Protein AF-0000000087418925 (afdb_homodimer)

Solvent-accessible surface area (backbone atoms only — not comparable to full-atom values): 14679 Å² total; per-residue (Å²): 109,46,80,41,67,36,54,36,39,30,67,56,58,57,64,59,55,46,46,39,74,59,31,31,81,43,31,24,44,14,56,22,59,36,42,41,71,51,77,45,72,73,30,47,32,38,35,37,40,89,96,53,65,46,38,29,32,30,29,70,40,75,42,88,65,42,36,39,33,35,34,51,73,46,55,48,77,69,49,54,68,24,31,41,36,39,36,49,46,80,54,98,80,31,28,36,41,35,42,36,41,35,38,39,76,82,44,45,68,69,52,51,39,46,52,54,27,47,48,44,54,38,52,45,13,42,38,34,24,67,62,72,70,54,36,33,16,36,88,68,36,85,73,53,52,126,109,45,78,42,66,37,54,36,38,30,65,54,58,56,64,60,56,46,45,39,73,60,30,31,83,43,31,26,44,14,55,24,59,37,41,40,73,51,77,45,73,74,29,48,32,38,35,36,42,91,98,53,65,43,37,30,31,28,31,71,41,76,41,87,63,41,36,39,33,36,34,50,73,45,52,48,74,72,50,56,70,23,34,42,36,39,34,48,45,80,53,97,78,32,26,34,41,34,42,36,40,36,38,39,75,81,43,47,66,70,52,52,39,44,52,52,28,47,49,44,52,37,52,45,12,42,38,33,25,65,62,72,71,54,37,32,15,37,89,68,34,83,74,56,52,129

Secondary structure (DSSP, 8-state):
-EEEEEEEEE-S-HHHHHHTTT-HHHHTTTT-SEEEE--STT-EEEEE-TTSPPEEEEEEEEETTTEEEEEEEE--GGGTT-EEEEEEEE-SS-EEEEEEEEE-TTS-HHHHHHHHHHHHHHHHHHHHHHHHS----TTSSPPS--/-EEEEEEEEE-S-HHHHHHTTT-HHHHTTTT-SEEEE--STT-EEEEE-TTSPPEEEEEEEEETTTEEEEEEEE--GGGTT-EEEEEEEE-SS-EEEEEEEEE-TTS-HHHHHHHHHHHHHHHHHHHHHHHHS----TTSSPPS--

Sequence (292 aa):
MNEIRHRVGIKARIEDIYEATYKPQKLQSWWATSASGSDSVGSLIKLMFPGYLDHEWEIVELAENERVHLRLHSGPDPWLGSELRFEFLATTDQVFVTLTHITVAETPAEAYQYFCTKWPTFLVSLKQYLESGQGMPFPNDIKIQHMNEIRHRVGIKARIEDIYEATYKPQKLQSWWATSASGSDSVGSLIKLMFPGYLDHEWEIVELAENERVHLRLHSGPDPWLGSELRFEFLATTDQVFVTLTHITVAETPAEAYQYFCTKWPTFLVSLKQYLESGQGMPFPNDIKIQH

InterPro domains:
  IPR013538 Activator of Hsp90 ATPase homologue 1/2-like, C-terminal [PF08327] (11-131)
  IPR023393 START-like domain superfamily [G3DSA:3.30.530.20] (1-146)

Radius of gyration: 19.37 Å; Cα contacts (8 Å, |Δi|>4): 746; chains: 2; bounding box: 48×56×39 Å

pLDDT: mean 97.53, std 2.35, range [76.19, 98.94]

Nearest PDB structures (foldseek):
  2m89-assembly1_B  TM=8.880E-01  e=1.814E-13  Colwellia psychrerythraea 34H
  3q6a-assembly1_D  TM=8.573E-01  e=1.636E-08  Staphylococcus saprophyticus subsp. saprophyticus ATCC 15305 = NCTC 7292
  3q6a-assembly1_A  TM=8.585E-01  e=2.329E-08  Staphylococcus saprophyticus subsp. saprophyticus ATCC 15305 = NCTC 7292
  3ggn-assembly2_A  TM=6.803E-01  e=8.850E-06  Deinococcus radiodurans R1 = ATCC 13939 = DSM 20539
  2qpv-assembly1_A  TM=7.424E-01  e=6.164E-05  Agrobacterium fabrum str. C58

Structure (mmCIF, N/CA/C/O backbone):
data_AF-0000000087418925-model_v1
#
loop_
_entity.id
_entity.type
_entity.pdbx_description
1 polymer 'Activator of Hsp90 ATPase homologue 1/2-like C-terminal domain-containing protein'
#
loop_
_atom_site.group_PDB
_atom_site.id
_atom_site.type_symbol
_atom_site.label_atom_id
_atom_site.label_alt_id
_atom_site.label_comp_id
_atom_site.label_asym_id
_atom_site.label_entity_id
_atom_site.label_seq_id
_atom_site.pdbx_PDB_ins_code
_atom_site.Cartn_x
_atom_site.Cartn_y
_atom_site.Cartn_z
_atom_site.occupancy
_atom_site.B_iso_or_equiv
_atom_site.auth_seq_id
_atom_site.auth_comp_id
_atom_site.auth_asym_id
_atom_site.auth_atom_id
_atom_site.pdbx_PDB_model_num
ATOM 1 N N . MET A 1 1 ? 6.637 -16.438 12.164 1 76.19 1 MET A N 1
ATOM 2 C CA . MET A 1 1 ? 5.789 -16.125 11.016 1 76.19 1 MET A CA 1
ATOM 3 C C . MET A 1 1 ? 5.262 -14.703 11.094 1 76.19 1 MET A C 1
ATOM 5 O O . MET A 1 1 ? 5.004 -14.195 12.188 1 76.19 1 MET A O 1
ATOM 9 N N . ASN A 1 2 ? 5.367 -13.953 9.945 1 91.31 2 ASN A N 1
ATOM 10 C CA . ASN A 1 2 ? 4.836 -12.594 9.875 1 91.31 2 ASN A CA 1
ATOM 11 C C . ASN A 1 2 ? 3.656 -12.492 8.914 1 91.31 2 ASN A C 1
ATOM 13 O O . ASN A 1 2 ? 3.59 -13.227 7.93 1 91.31 2 ASN A O 1
ATOM 17 N N . GLU A 1 3 ? 2.641 -11.68 9.352 1 95.94 3 GLU A N 1
ATOM 18 C CA . GLU A 1 3 ? 1.467 -11.469 8.508 1 95.94 3 GLU A CA 1
ATOM 19 C C . GLU A 1 3 ? 1.42 -10.047 7.977 1 95.94 3 GLU A C 1
ATOM 21 O O . GLU A 1 3 ? 1.662 -9.086 8.719 1 95.94 3 GLU A O 1
ATOM 26 N N . ILE A 1 4 ? 1.266 -9.938 6.723 1 97.94 4 ILE A N 1
ATOM 27 C CA . ILE A 1 4 ? 0.966 -8.688 6.035 1 97.94 4 ILE A CA 1
ATOM 28 C C . ILE A 1 4 ? -0.502 -8.664 5.617 1 97.94 4 ILE A C 1
ATOM 30 O O . ILE A 1 4 ? -0.972 -9.57 4.93 1 97.94 4 ILE A O 1
ATOM 34 N N . ARG A 1 5 ? -1.23 -7.668 6.02 1 98.25 5 ARG A N 1
ATOM 35 C CA . ARG A 1 5 ? -2.664 -7.648 5.75 1 98.25 5 ARG A CA 1
ATOM 36 C C . ARG A 1 5 ? -3.082 -6.328 5.109 1 98.25 5 ARG A C 1
ATOM 38 O O . ARG A 1 5 ? -2.693 -5.254 5.578 1 98.25 5 ARG A O 1
ATOM 45 N N . HIS A 1 6 ? -3.846 -6.41 4.031 1 98.75 6 HIS A N 1
ATOM 46 C CA . HIS A 1 6 ? -4.402 -5.262 3.328 1 98.75 6 HIS A CA 1
ATOM 47 C C . HIS A 1 6 ? -5.844 -5.523 2.898 1 98.75 6 HIS A C 1
ATOM 49 O O . HIS A 1 6 ? -6.238 -6.68 2.713 1 98.75 6 HIS A O 1
ATOM 55 N N . ARG A 1 7 ? -6.582 -4.48 2.699 1 98.69 7 ARG A N 1
ATOM 56 C CA . ARG A 1 7 ? -7.98 -4.609 2.311 1 98.69 7 ARG A CA 1
ATOM 57 C C . ARG A 1 7 ? -8.375 -3.527 1.31 1 98.69 7 ARG A C 1
ATOM 59 O O . ARG A 1 7 ? -7.973 -2.369 1.453 1 98.69 7 ARG A O 1
ATOM 66 N N . VAL A 1 8 ? -9.086 -3.887 0.288 1 98.81 8 VAL A N 1
ATOM 67 C CA . VAL A 1 8 ? -9.664 -2.945 -0.666 1 98.81 8 VAL A CA 1
ATOM 68 C C . VAL A 1 8 ? -11.156 -3.213 -0.815 1 98.81 8 VAL A C 1
ATOM 70 O O . VAL A 1 8 ? -11.633 -4.309 -0.509 1 98.81 8 VAL A O 1
ATOM 73 N N . GLY A 1 9 ? -11.891 -2.184 -1.15 1 98.75 9 GLY A N 1
ATOM 74 C CA . GLY A 1 9 ? -13.289 -2.318 -1.545 1 98.75 9 GLY A CA 1
ATOM 75 C C . GLY A 1 9 ? -13.484 -2.285 -3.049 1 98.75 9 GLY A C 1
ATOM 76 O O . GLY A 1 9 ? -13.023 -1.363 -3.723 1 98.75 9 GLY A O 1
ATOM 77 N N . ILE A 1 10 ? -14.203 -3.262 -3.596 1 98.81 10 ILE A N 1
ATOM 78 C CA . ILE A 1 10 ? -14.375 -3.398 -5.039 1 98.81 10 ILE A CA 1
ATOM 79 C C . ILE A 1 10 ? -15.867 -3.445 -5.379 1 98.81 10 ILE A C 1
ATOM 81 O O . ILE A 1 10 ? -16.625 -4.207 -4.773 1 98.81 10 ILE A O 1
ATOM 85 N N . LYS A 1 11 ? -16.266 -2.594 -6.27 1 98.56 11 LYS A N 1
ATOM 86 C CA . LYS A 1 11 ? -17.625 -2.629 -6.785 1 98.56 11 LYS A CA 1
ATOM 87 C C . LYS A 1 11 ? -17.75 -3.584 -7.969 1 98.56 11 LYS A C 1
ATOM 89 O O . LYS A 1 11 ? -17.703 -3.156 -9.125 1 98.56 11 LYS A O 1
ATOM 94 N N . ALA A 1 12 ? -17.984 -4.82 -7.75 1 98.5 12 ALA A N 1
ATOM 95 C CA . ALA A 1 12 ? -18.172 -5.906 -8.711 1 98.5 12 ALA A CA 1
ATOM 96 C C . ALA A 1 12 ? -18.891 -7.09 -8.078 1 98.5 12 ALA A C 1
ATOM 98 O O . ALA A 1 12 ? -19.109 -7.109 -6.863 1 98.5 12 ALA A O 1
ATOM 99 N N . ARG A 1 13 ? -19.312 -8.039 -8.875 1 98.19 13 ARG A N 1
ATOM 100 C CA . ARG A 1 13 ? -19.922 -9.258 -8.344 1 98.19 13 ARG A CA 1
ATOM 101 C C . ARG A 1 13 ? -18.922 -10.086 -7.555 1 98.19 13 ARG A C 1
ATOM 103 O O . ARG A 1 13 ? -17.766 -10.227 -7.969 1 98.19 13 ARG A O 1
ATOM 110 N N . ILE A 1 14 ? -19.297 -10.539 -6.336 1 98.62 14 ILE A N 1
ATOM 111 C CA . ILE A 1 14 ? -18.406 -11.266 -5.441 1 98.62 14 ILE A CA 1
ATOM 112 C C . ILE A 1 14 ? -17.859 -12.5 -6.156 1 98.62 14 ILE A C 1
ATOM 114 O O . ILE A 1 14 ? -16.703 -12.891 -5.934 1 98.62 14 ILE A O 1
ATOM 118 N N . GLU A 1 15 ? -18.656 -13.117 -7.07 1 98.44 15 GLU A N 1
ATOM 119 C CA . GLU A 1 15 ? -18.219 -14.289 -7.812 1 98.44 15 GLU A CA 1
ATOM 120 C C . GLU A 1 15 ? -17.016 -13.953 -8.703 1 98.44 15 GLU A C 1
ATOM 122 O O . GLU A 1 15 ? -16.062 -14.734 -8.797 1 98.44 15 GLU A O 1
ATOM 127 N N . ASP A 1 16 ? -17.125 -12.797 -9.375 1 98.56 16 ASP A N 1
ATOM 128 C CA . ASP A 1 16 ? -16.031 -12.352 -10.242 1 98.56 16 ASP A CA 1
ATOM 129 C C . ASP A 1 16 ? -14.773 -12.055 -9.43 1 98.56 16 ASP A C 1
ATOM 131 O O . ASP A 1 16 ? -13.664 -12.367 -9.867 1 98.56 16 ASP A O 1
ATOM 135 N N . ILE A 1 17 ? -14.945 -11.391 -8.273 1 98.88 17 ILE A N 1
ATOM 136 C CA . ILE A 1 17 ? -13.836 -11.062 -7.387 1 98.88 17 ILE A CA 1
ATOM 137 C C . ILE A 1 17 ? -13.172 -12.344 -6.891 1 98.88 17 ILE A C 1
ATOM 139 O O . ILE A 1 17 ? -11.945 -12.477 -6.945 1 98.88 17 ILE A O 1
ATOM 143 N N . TYR A 1 18 ? -14.008 -13.25 -6.48 1 98.81 18 TYR A N 1
ATOM 144 C CA . TYR A 1 18 ? -13.562 -14.555 -6 1 98.81 18 TYR A CA 1
ATOM 145 C C . TYR A 1 18 ? -12.734 -15.273 -7.062 1 98.81 18 TYR A C 1
ATOM 147 O O . TYR A 1 18 ? -11.586 -15.656 -6.809 1 98.81 18 TYR A O 1
ATOM 155 N N . GLU A 1 19 ? -13.18 -15.336 -8.18 1 98.75 19 GLU A N 1
ATOM 156 C CA . GLU A 1 19 ? -12.523 -16.047 -9.273 1 98.75 19 GLU A CA 1
ATOM 157 C C . GLU A 1 19 ? -11.227 -15.367 -9.68 1 98.75 19 GLU A C 1
ATOM 159 O O . GLU A 1 19 ? -10.266 -16.031 -10.078 1 98.75 19 GLU A O 1
ATOM 164 N N . ALA A 1 20 ? -11.156 -14.07 -9.547 1 98.81 20 ALA A N 1
ATOM 165 C CA . ALA A 1 20 ? -10 -13.289 -9.969 1 98.81 20 ALA A CA 1
ATOM 166 C C . ALA A 1 20 ? -8.789 -13.578 -9.094 1 98.81 20 ALA A C 1
ATOM 168 O O . ALA A 1 20 ? -7.664 -13.211 -9.438 1 98.81 20 ALA A O 1
ATOM 169 N N . THR A 1 21 ? -8.992 -14.281 -7.977 1 98.81 21 THR A N 1
ATOM 170 C CA . THR A 1 21 ? -7.891 -14.438 -7.031 1 98.81 21 THR A CA 1
ATOM 171 C C . THR A 1 21 ? -7.238 -15.812 -7.18 1 98.81 21 THR A C 1
ATOM 173 O O . THR A 1 21 ? -6.234 -16.094 -6.527 1 98.81 21 THR A O 1
ATOM 176 N N . TYR A 1 22 ? -7.781 -16.656 -8.094 1 98.69 22 TYR A N 1
ATOM 177 C CA . TYR A 1 22 ? -7.125 -17.953 -8.188 1 98.69 22 TYR A CA 1
ATOM 178 C C . TYR A 1 22 ? -7.16 -18.484 -9.617 1 98.69 22 TYR A C 1
ATOM 180 O O . TYR A 1 22 ? -6.434 -19.422 -9.953 1 98.69 22 TYR A O 1
ATOM 188 N N . LYS A 1 23 ? -8.023 -18 -10.453 1 98.62 23 LYS A N 1
ATOM 189 C CA . LYS A 1 23 ? -8.062 -18.469 -11.828 1 98.62 23 LYS A CA 1
ATOM 190 C C . LYS A 1 23 ? -6.93 -17.859 -12.656 1 98.62 23 LYS A C 1
ATOM 192 O O . LYS A 1 23 ? -6.801 -16.641 -12.734 1 98.62 23 LYS A O 1
ATOM 197 N N . PRO A 1 24 ? -6.188 -18.688 -13.328 1 98.19 24 PRO A N 1
ATOM 198 C CA . PRO A 1 24 ? -5.004 -18.203 -14.039 1 98.19 24 PRO A CA 1
ATOM 199 C C . PRO A 1 24 ? -5.336 -17.094 -15.047 1 98.19 24 PRO A C 1
ATOM 201 O O . PRO A 1 24 ? -4.652 -16.078 -15.094 1 98.19 24 PRO A O 1
ATOM 204 N N . GLN A 1 25 ? -6.371 -17.234 -15.797 1 95.88 25 GLN A N 1
ATOM 205 C CA . GLN A 1 25 ? -6.73 -16.297 -16.844 1 95.88 25 GLN A CA 1
ATOM 206 C C . GLN A 1 25 ? -7.098 -14.93 -16.266 1 95.88 25 GLN A C 1
ATOM 208 O O . GLN A 1 25 ? -7 -13.906 -16.938 1 95.88 25 GLN A O 1
ATOM 213 N N . LYS A 1 26 ? -7.5 -14.906 -15.047 1 98.44 26 LYS A N 1
ATOM 214 C CA . LYS A 1 26 ? -7.867 -13.656 -14.398 1 98.44 26 LYS A CA 1
ATOM 215 C C . LYS A 1 26 ? -6.695 -13.078 -13.617 1 98.44 26 LYS A C 1
ATOM 217 O O . LYS A 1 26 ? -6.504 -11.859 -13.578 1 98.44 26 LYS A O 1
ATOM 222 N N . LEU A 1 27 ? -5.883 -13.938 -13.023 1 98.62 27 LEU A N 1
ATOM 223 C CA . LEU A 1 27 ? -4.73 -13.508 -12.242 1 98.62 27 LEU A CA 1
ATOM 224 C C . LEU A 1 27 ? -3.773 -12.672 -13.086 1 98.62 27 LEU A C 1
ATOM 226 O O . LEU A 1 27 ? -3.199 -11.695 -12.602 1 98.62 27 LEU A O 1
ATOM 230 N N . GLN A 1 28 ? -3.615 -13.047 -14.367 1 98.31 28 GLN A N 1
ATOM 231 C CA . GLN A 1 28 ? -2.676 -12.352 -15.242 1 98.31 28 GLN A CA 1
ATOM 232 C C . GLN A 1 28 ? -3.18 -10.953 -15.586 1 98.31 28 GLN A C 1
ATOM 234 O O . GLN A 1 28 ? -2.43 -10.133 -16.109 1 98.31 28 GLN A O 1
ATOM 239 N N . SER A 1 29 ? -4.438 -10.648 -15.305 1 98.38 29 SER A N 1
ATOM 240 C CA . SER A 1 29 ? -5.023 -9.359 -15.648 1 98.38 29 SER A CA 1
ATOM 241 C C . SER A 1 29 ? -4.672 -8.297 -14.617 1 98.38 29 SER A C 1
ATOM 243 O O . SER A 1 29 ? -4.84 -7.102 -14.859 1 98.38 29 SER A O 1
ATOM 245 N N . TRP A 1 30 ? -4.168 -8.742 -13.445 1 98.81 30 TRP A N 1
ATOM 246 C CA . TRP A 1 30 ? -3.936 -7.715 -12.43 1 98.81 30 TRP A CA 1
ATOM 247 C C . TRP A 1 30 ? -2.629 -7.969 -11.688 1 98.81 30 TRP A C 1
ATOM 249 O O . TRP A 1 30 ? -2.123 -7.09 -10.984 1 98.81 30 TRP A O 1
ATOM 259 N N . TRP A 1 31 ? -2.025 -9.195 -11.758 1 98.75 31 TRP A N 1
ATOM 260 C CA . TRP A 1 31 ? -0.88 -9.516 -10.914 1 98.75 31 TRP A CA 1
ATOM 261 C C . TRP A 1 31 ? 0.354 -9.812 -11.758 1 98.75 31 TRP A C 1
ATOM 263 O O . TRP A 1 31 ? 1.377 -9.133 -11.633 1 98.75 31 TRP A O 1
ATOM 273 N N . ALA A 1 32 ? 0.343 -10.68 -12.727 1 98.56 32 ALA A N 1
ATOM 274 C CA . ALA A 1 32 ? 1.509 -11.195 -13.438 1 98.56 32 ALA A CA 1
ATOM 275 C C . ALA A 1 32 ? 1.375 -10.984 -14.938 1 98.56 32 ALA A C 1
ATOM 277 O O . ALA A 1 32 ? 0.292 -10.664 -15.438 1 98.56 32 ALA A O 1
ATOM 278 N N . THR A 1 33 ? 2.447 -11.188 -15.672 1 98.19 33 THR A N 1
ATOM 279 C CA . THR A 1 33 ? 2.459 -11.062 -17.125 1 98.19 33 THR A CA 1
ATOM 280 C C . THR A 1 33 ? 1.578 -12.133 -17.766 1 98.19 33 THR A C 1
ATOM 282 O O . THR A 1 33 ? 0.832 -11.844 -18.703 1 98.19 33 THR A O 1
ATOM 285 N N . SER A 1 34 ? 1.716 -13.344 -17.25 1 98.25 34 SER A N 1
ATOM 286 C CA . SER A 1 34 ? 0.917 -14.477 -17.703 1 98.25 34 SER A CA 1
ATOM 287 C C . SER A 1 34 ? 0.725 -15.5 -16.594 1 98.25 34 SER A C 1
ATOM 289 O O . SER A 1 34 ? 1.436 -15.477 -15.594 1 98.25 34 SER A O 1
ATOM 291 N N . ALA A 1 35 ? -0.268 -16.312 -16.781 1 98.38 35 ALA A N 1
ATOM 292 C CA . ALA A 1 35 ? -0.588 -17.344 -15.805 1 98.38 35 ALA A CA 1
ATOM 293 C C . ALA A 1 35 ? -1.145 -18.594 -16.5 1 98.38 35 ALA A C 1
ATOM 295 O O . ALA A 1 35 ? -1.828 -18.484 -17.516 1 98.38 35 ALA A O 1
ATOM 296 N N . SER A 1 36 ? -0.825 -19.719 -16 1 98.25 36 SER A N 1
ATOM 297 C CA . SER A 1 36 ? -1.311 -20.984 -16.516 1 98.25 36 SER A CA 1
ATOM 298 C C . SER A 1 36 ? -1.554 -21.984 -15.375 1 98.25 36 SER A C 1
ATOM 300 O O . SER A 1 36 ? -1.206 -21.703 -14.227 1 98.25 36 SER A O 1
ATOM 302 N N . GLY A 1 37 ? -2.189 -23.125 -15.719 1 97.56 37 GLY A N 1
ATOM 303 C CA . GLY A 1 37 ? -2.486 -24.156 -14.727 1 97.56 37 GLY A CA 1
ATOM 304 C C . GLY A 1 37 ? -3.973 -24.422 -14.57 1 97.56 37 GLY A C 1
ATOM 305 O O . GLY A 1 37 ? -4.766 -24.078 -15.445 1 97.56 37 GLY A O 1
ATOM 306 N N . SER A 1 38 ? -4.266 -25.203 -13.531 1 94.25 38 SER A N 1
ATOM 307 C CA . SER A 1 38 ? -5.656 -25.547 -13.258 1 94.25 38 SER A CA 1
ATOM 308 C C . SER A 1 38 ? -6.215 -24.734 -12.102 1 94.25 38 SER A C 1
ATOM 310 O O . SER A 1 38 ? -5.469 -24.031 -11.406 1 94.25 38 SER A O 1
ATOM 312 N N . ASP A 1 39 ? -7.465 -24.703 -11.969 1 96.5 39 ASP A N 1
ATOM 313 C CA . ASP A 1 39 ? -8.133 -23.859 -10.984 1 96.5 39 ASP A CA 1
ATOM 314 C C . ASP A 1 39 ? -8.906 -24.719 -9.977 1 96.5 39 ASP A C 1
ATOM 316 O O . ASP A 1 39 ? -10.008 -24.344 -9.562 1 96.5 39 ASP A O 1
ATOM 320 N N . SER A 1 40 ? -8.336 -25.875 -9.664 1 97.31 40 SER A N 1
ATOM 321 C CA . SER A 1 40 ? -8.945 -26.766 -8.672 1 97.31 40 SER A CA 1
ATOM 322 C C . SER A 1 40 ? -8.023 -26.953 -7.473 1 97.31 40 SER A C 1
ATOM 324 O O . SER A 1 40 ? -6.805 -26.844 -7.59 1 97.31 40 SER A O 1
ATOM 326 N N . VAL A 1 41 ? -8.68 -27.281 -6.289 1 98.5 41 VAL A N 1
ATOM 327 C CA . VAL A 1 41 ? -7.914 -27.5 -5.066 1 98.5 41 VAL A CA 1
ATOM 328 C C . VAL A 1 41 ? -6.859 -28.578 -5.297 1 98.5 41 VAL A C 1
ATOM 330 O O . VAL A 1 41 ? -7.145 -29.625 -5.898 1 98.5 41 VAL A O 1
ATOM 333 N N . GLY A 1 42 ? -5.715 -28.297 -4.887 1 98.38 42 GLY A N 1
ATOM 334 C CA . GLY A 1 42 ? -4.625 -29.25 -5.027 1 98.38 42 GLY A CA 1
ATOM 335 C C . GLY A 1 42 ? -3.793 -29.031 -6.277 1 98.38 42 GLY A C 1
ATOM 336 O O . GLY A 1 42 ? -2.688 -29.562 -6.402 1 98.38 42 GLY A O 1
ATOM 337 N N . SER A 1 43 ? -4.277 -28.266 -7.215 1 98.25 43 SER A N 1
ATOM 338 C CA . SER A 1 43 ? -3.57 -28 -8.461 1 98.25 43 SER A CA 1
ATOM 339 C C . SER A 1 43 ? -2.596 -26.828 -8.297 1 98.25 43 SER A C 1
ATO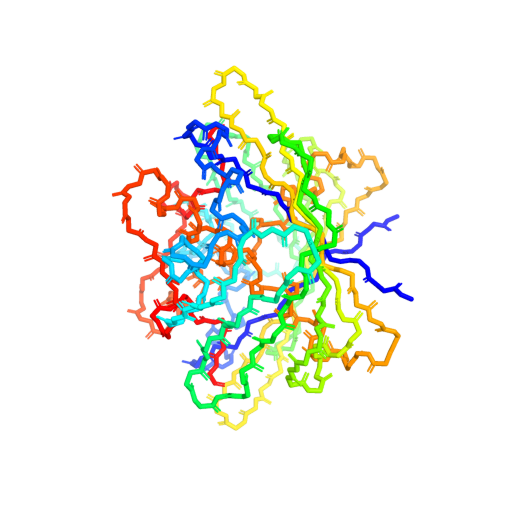M 341 O O . SER A 1 43 ? -2.549 -26.203 -7.238 1 98.25 43 SER A O 1
ATOM 343 N N . LEU A 1 44 ? -1.757 -26.641 -9.305 1 98.44 44 LEU A N 1
ATOM 344 C CA . LEU A 1 44 ? -0.756 -25.578 -9.297 1 98.44 44 LEU A CA 1
ATOM 345 C C . LEU A 1 44 ? -1.11 -24.484 -10.297 1 98.44 44 LEU A C 1
ATOM 347 O O . LEU A 1 44 ? -1.562 -24.781 -11.406 1 98.44 44 LEU A O 1
ATOM 351 N N . ILE A 1 45 ? -0.978 -23.266 -9.883 1 98.62 45 ILE A N 1
ATOM 352 C CA . ILE A 1 45 ? -1.021 -22.094 -10.75 1 98.62 45 ILE A CA 1
ATOM 353 C C . ILE A 1 45 ? 0.396 -21.578 -10.992 1 98.62 45 ILE A C 1
ATOM 355 O O . ILE A 1 45 ? 1.167 -21.391 -10.055 1 98.62 45 ILE A O 1
ATOM 359 N N . LYS A 1 46 ? 0.756 -21.391 -12.219 1 98.56 46 LYS A N 1
ATOM 360 C CA . LYS A 1 46 ? 2.053 -20.828 -12.578 1 98.56 46 LYS A CA 1
ATOM 361 C C . LYS A 1 46 ? 1.916 -19.375 -13.031 1 98.56 46 LYS A C 1
ATOM 363 O O . LYS A 1 46 ? 1.13 -19.062 -13.93 1 98.56 46 LYS A O 1
ATOM 368 N N . LEU A 1 47 ? 2.602 -18.484 -12.367 1 98.5 47 LEU A N 1
ATOM 369 C CA . LEU A 1 47 ? 2.65 -17.062 -12.727 1 98.5 47 LEU A CA 1
ATOM 370 C C . LEU A 1 47 ? 4.031 -16.688 -13.25 1 98.5 47 LEU A C 1
ATOM 372 O O . LEU A 1 47 ? 5.047 -17 -12.625 1 98.5 47 LEU A O 1
ATOM 376 N N . MET A 1 48 ? 4.035 -15.969 -14.336 1 98.31 48 MET A N 1
ATOM 377 C CA . MET A 1 48 ? 5.301 -15.586 -14.953 1 98.31 48 MET A CA 1
ATOM 378 C C . MET A 1 48 ? 5.566 -14.094 -14.766 1 98.31 48 MET A C 1
ATOM 380 O O . MET A 1 48 ? 4.672 -13.266 -14.969 1 98.31 48 MET A O 1
ATOM 384 N N . PHE A 1 49 ? 6.758 -13.828 -14.336 1 97.44 49 PHE A N 1
ATOM 385 C CA . PHE A 1 49 ? 7.297 -12.484 -14.195 1 97.44 49 PHE A CA 1
ATOM 386 C C . PHE A 1 49 ? 8.617 -12.344 -14.938 1 97.44 49 PHE A C 1
ATOM 388 O O . PHE A 1 49 ? 9.688 -12.609 -14.375 1 97.44 49 PHE A O 1
ATOM 395 N N . PRO A 1 50 ? 8.523 -12.008 -16.156 1 96.06 50 PRO A N 1
ATOM 396 C CA . PRO A 1 50 ? 9.766 -11.938 -16.938 1 96.06 50 PRO A CA 1
ATOM 397 C C . PRO A 1 50 ? 10.883 -11.211 -16.188 1 96.06 50 PRO A C 1
ATOM 399 O O . PRO A 1 50 ? 10.656 -10.141 -15.625 1 96.06 50 PRO A O 1
ATOM 402 N N . GLY A 1 51 ? 12.055 -11.82 -16.266 1 94.44 51 GLY A N 1
ATOM 403 C CA . GLY A 1 51 ? 13.195 -11.25 -15.57 1 94.44 51 GLY A CA 1
ATOM 404 C C . GLY A 1 51 ? 13.359 -11.773 -14.156 1 94.44 51 GLY A C 1
ATOM 405 O O . GLY A 1 51 ? 14.375 -11.516 -13.5 1 94.44 51 GLY A O 1
ATOM 406 N N . TYR A 1 52 ? 12.32 -12.492 -13.68 1 93.81 52 TYR A N 1
ATOM 407 C CA . TYR A 1 52 ? 12.344 -13.125 -12.367 1 93.81 52 TYR A CA 1
ATOM 408 C C . TYR A 1 52 ? 12.016 -14.609 -12.469 1 93.81 52 TYR A C 1
ATOM 410 O O . TYR A 1 52 ? 11.586 -15.086 -13.531 1 93.81 52 TYR A O 1
ATOM 418 N N . LEU A 1 53 ? 12.258 -15.305 -11.43 1 94.81 53 LEU A N 1
ATOM 419 C CA . LEU A 1 53 ? 11.797 -16.688 -11.367 1 94.81 53 LEU A CA 1
ATOM 420 C C . LEU A 1 53 ? 10.273 -16.75 -11.352 1 94.81 53 LEU A C 1
ATOM 422 O O . LEU A 1 53 ? 9.617 -15.922 -10.719 1 94.81 53 LEU A O 1
ATOM 426 N N . ASP A 1 54 ? 9.758 -17.688 -12.008 1 95.56 54 ASP A N 1
ATOM 427 C CA . ASP A 1 54 ? 8.32 -17.922 -12 1 95.56 54 ASP A CA 1
ATOM 428 C C . ASP A 1 54 ? 7.84 -18.328 -10.609 1 95.56 54 ASP A C 1
ATOM 430 O O . ASP A 1 54 ? 8.594 -18.906 -9.828 1 95.56 54 ASP A O 1
ATOM 434 N N . HIS A 1 55 ? 6.602 -17.953 -10.359 1 97.75 55 HIS A N 1
ATOM 435 C CA . HIS A 1 55 ? 5.938 -18.438 -9.148 1 97.75 55 HIS A CA 1
ATOM 436 C C . HIS A 1 55 ? 5.07 -19.656 -9.438 1 97.75 55 HIS A C 1
ATOM 438 O O . HIS A 1 55 ? 4.332 -19.672 -10.43 1 97.75 55 HIS A O 1
ATOM 444 N N . GLU A 1 56 ? 5.113 -20.609 -8.641 1 98.44 56 GLU A N 1
ATOM 445 C CA . GLU A 1 56 ? 4.137 -21.688 -8.648 1 98.44 56 GLU A CA 1
ATOM 446 C C . GLU A 1 56 ? 3.367 -21.75 -7.332 1 98.44 56 GLU A C 1
ATOM 448 O O . GLU A 1 56 ? 3.959 -21.953 -6.27 1 98.44 56 GLU A O 1
ATOM 453 N N . TRP A 1 57 ? 2.074 -21.578 -7.477 1 98.69 57 TRP A N 1
ATOM 454 C CA . TRP A 1 57 ? 1.206 -21.531 -6.305 1 98.69 57 TRP A CA 1
ATOM 455 C C . TRP A 1 57 ? 0.277 -22.734 -6.27 1 98.69 57 TRP A C 1
ATOM 457 O O . TRP A 1 57 ? -0.395 -23.047 -7.258 1 98.69 57 TRP A O 1
ATOM 467 N N . GLU A 1 58 ? 0.231 -23.406 -5.18 1 98.81 58 GLU A N 1
ATOM 468 C CA . GLU A 1 58 ? -0.757 -24.469 -4.969 1 98.81 58 GLU A CA 1
ATOM 469 C C . GLU A 1 58 ? -2.066 -23.891 -4.43 1 98.81 58 GLU A C 1
ATOM 471 O O . GLU A 1 58 ? -2.061 -23.094 -3.494 1 98.81 58 GLU A O 1
ATOM 476 N N . ILE A 1 59 ? -3.207 -24.328 -5.043 1 98.88 59 ILE A N 1
ATOM 477 C CA . ILE A 1 59 ? -4.512 -24 -4.48 1 98.88 59 ILE A CA 1
ATOM 478 C C . ILE A 1 59 ? -4.809 -24.922 -3.303 1 98.88 59 ILE A C 1
ATOM 480 O O . ILE A 1 59 ? -5.055 -26.125 -3.49 1 98.88 59 ILE A O 1
ATOM 484 N N . VAL A 1 60 ? -4.797 -24.359 -2.137 1 98.81 60 VAL A N 1
ATOM 485 C CA . VAL A 1 60 ? -4.941 -25.141 -0.915 1 98.81 60 VAL A CA 1
ATOM 486 C C . VAL A 1 60 ? -6.418 -25.234 -0.534 1 98.81 60 VAL A C 1
ATOM 488 O O . VAL A 1 60 ? -6.887 -26.281 -0.082 1 98.81 60 VAL A O 1
ATOM 491 N N . GLU A 1 61 ? -7.117 -24.172 -0.709 1 98.81 61 GLU A N 1
ATOM 492 C CA . GLU A 1 61 ? -8.523 -24.094 -0.321 1 98.81 61 GLU A CA 1
ATOM 493 C C . GLU A 1 61 ? -9.289 -23.125 -1.219 1 98.81 61 GLU A C 1
ATOM 495 O O . GLU A 1 61 ? -8.789 -22.047 -1.564 1 98.81 61 GLU A O 1
ATOM 500 N N . LEU A 1 62 ? -10.43 -23.562 -1.594 1 98.69 62 LEU A N 1
ATOM 501 C CA . LEU A 1 62 ? -11.422 -22.734 -2.258 1 98.69 62 LEU A CA 1
ATOM 502 C C . LEU A 1 62 ? -12.766 -22.797 -1.533 1 98.69 62 LEU A C 1
ATOM 504 O O . LEU A 1 62 ? -13.453 -23.828 -1.592 1 98.69 62 LEU A O 1
ATOM 508 N N . ALA A 1 63 ? -13.031 -21.859 -0.761 1 98.69 63 ALA A N 1
ATOM 509 C CA . ALA A 1 63 ? -14.367 -21.688 -0.198 1 98.69 63 ALA A CA 1
ATOM 510 C C . ALA A 1 63 ? -15.164 -20.641 -0.983 1 98.69 63 ALA A C 1
ATOM 512 O O . ALA A 1 63 ? -14.906 -19.453 -0.864 1 98.69 63 ALA A O 1
ATOM 513 N N . GLU A 1 64 ? -16.109 -21.109 -1.721 1 98.19 64 GLU A N 1
ATOM 514 C CA . GLU A 1 64 ? -16.797 -20.297 -2.727 1 98.19 64 GLU A CA 1
ATOM 515 C C . GLU A 1 64 ? -17.281 -18.984 -2.135 1 98.19 64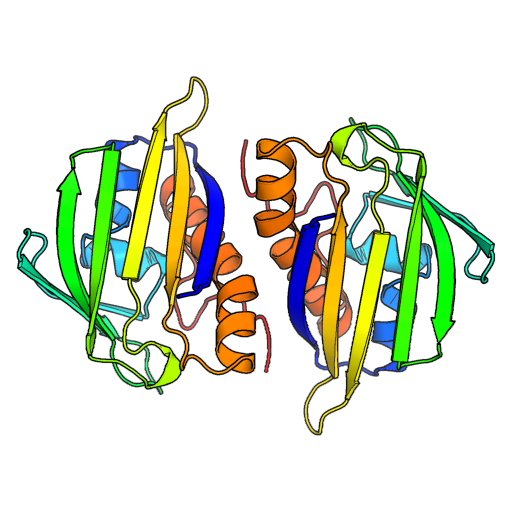 GLU A C 1
ATOM 517 O O . GLU A 1 64 ? -18.016 -18.969 -1.146 1 98.19 64 GLU A O 1
ATOM 522 N N . ASN A 1 65 ? -16.812 -17.844 -2.725 1 98.38 65 ASN A N 1
ATOM 523 C CA . ASN A 1 65 ? -17.188 -16.469 -2.422 1 98.38 65 ASN A CA 1
ATOM 524 C C . ASN A 1 65 ? -16.844 -16.094 -0.985 1 98.38 65 ASN A C 1
ATOM 526 O O . ASN A 1 65 ? -17.375 -15.125 -0.445 1 98.38 65 ASN A O 1
ATOM 530 N N . GLU A 1 66 ? -16 -16.859 -0.334 1 98.56 66 GLU A N 1
ATOM 531 C CA . GLU A 1 66 ? -15.664 -16.594 1.062 1 98.56 66 GLU A CA 1
ATOM 532 C C . GLU A 1 66 ? -14.156 -16.5 1.259 1 98.56 66 GLU A C 1
ATOM 534 O O . GLU A 1 66 ? -13.672 -15.562 1.908 1 98.56 66 GLU A O 1
ATOM 539 N N . ARG A 1 67 ? -13.422 -17.453 0.708 1 98.75 67 ARG A N 1
ATOM 540 C CA . ARG A 1 67 ? -11.992 -17.484 0.991 1 98.75 67 ARG A CA 1
ATOM 541 C C . ARG A 1 67 ? -11.242 -18.25 -0.089 1 98.75 67 ARG A C 1
ATOM 543 O O . ARG A 1 67 ? -11.75 -19.234 -0.624 1 98.75 67 ARG A O 1
ATOM 550 N N . VAL A 1 68 ? -10.094 -17.828 -0.432 1 98.88 68 VAL A N 1
ATOM 551 C CA . VAL A 1 68 ? -9.117 -18.516 -1.263 1 98.88 68 VAL A CA 1
ATOM 552 C C . VAL A 1 68 ? -7.781 -18.609 -0.523 1 98.88 68 VAL A C 1
ATOM 554 O O . VAL A 1 68 ? -7.328 -17.641 0.076 1 98.88 68 VAL A O 1
ATOM 557 N N . HIS A 1 69 ? -7.211 -19.75 -0.417 1 98.88 69 HIS A N 1
ATOM 558 C CA . HIS A 1 69 ? -5.914 -19.969 0.213 1 98.88 69 HIS A CA 1
ATOM 559 C C . HIS A 1 69 ? -4.914 -20.562 -0.77 1 98.88 69 HIS A C 1
ATOM 561 O O . HIS A 1 69 ? -5.164 -21.625 -1.343 1 98.88 69 HIS A O 1
ATOM 567 N N . LEU A 1 70 ? -3.846 -19.891 -1.031 1 98.88 70 LEU A N 1
ATOM 568 C CA . LEU A 1 70 ? -2.764 -20.328 -1.9 1 98.88 70 LEU A CA 1
ATOM 569 C C . LEU A 1 70 ? -1.471 -20.516 -1.11 1 98.88 70 LEU A C 1
ATOM 571 O O . LEU A 1 70 ? -1.181 -19.734 -0.201 1 98.88 70 LEU A O 1
ATOM 575 N N . ARG A 1 71 ? -0.699 -21.484 -1.473 1 98.75 71 ARG A N 1
ATOM 576 C CA . ARG A 1 71 ? 0.613 -21.734 -0.885 1 98.75 71 ARG A CA 1
ATOM 577 C C . ARG A 1 71 ? 1.692 -21.797 -1.96 1 98.75 71 ARG A C 1
ATOM 579 O O . ARG A 1 71 ? 1.536 -22.5 -2.965 1 98.75 71 ARG A O 1
ATOM 586 N N . LEU A 1 72 ? 2.725 -21.047 -1.707 1 98.5 72 LEU A N 1
ATOM 587 C CA . LEU A 1 72 ? 3.787 -21.062 -2.707 1 98.5 72 LEU A CA 1
ATOM 588 C C . LEU A 1 72 ? 4.484 -22.406 -2.754 1 98.5 72 LEU A C 1
ATOM 590 O O . LEU A 1 72 ? 4.934 -22.922 -1.723 1 98.5 72 LEU A O 1
ATOM 594 N N . HIS A 1 73 ? 4.523 -23 -3.945 1 98.12 73 HIS A N 1
ATOM 595 C CA . HIS A 1 73 ? 5.203 -24.266 -4.18 1 98.12 73 HIS A CA 1
ATOM 596 C C . HIS A 1 73 ? 6.645 -24.047 -4.629 1 98.12 73 HIS A C 1
ATOM 598 O O . HIS A 1 73 ? 7.551 -24.75 -4.184 1 98.12 73 HIS A O 1
ATOM 604 N N . SER A 1 74 ? 6.863 -23.109 -5.527 1 97.56 74 SER A N 1
ATOM 605 C CA . SER A 1 74 ? 8.188 -22.734 -5.996 1 97.56 74 SER A CA 1
ATOM 606 C C . SER A 1 74 ? 8.227 -21.266 -6.414 1 97.56 74 SER A C 1
ATOM 608 O O . SER A 1 74 ? 7.234 -20.734 -6.914 1 97.56 74 SER A O 1
ATOM 610 N N . GLY A 1 75 ? 9.344 -20.594 -6.27 1 96.94 75 GLY A N 1
ATOM 611 C CA . GLY A 1 75 ? 9.523 -19.188 -6.59 1 96.94 75 GLY A CA 1
ATOM 612 C C . GLY A 1 75 ? 10.836 -18.625 -6.078 1 96.94 75 GLY A C 1
ATOM 613 O O . GLY A 1 75 ? 11.711 -19.375 -5.625 1 96.94 75 GLY A O 1
ATOM 614 N N . PRO A 1 76 ? 11.023 -17.344 -6.238 1 96.31 76 PRO A N 1
ATOM 615 C CA . PRO A 1 76 ? 12.258 -16.719 -5.762 1 96.31 76 PRO A CA 1
ATOM 616 C C . PRO A 1 76 ? 12.414 -16.812 -4.246 1 96.31 76 PRO A C 1
ATOM 618 O O . PRO A 1 76 ? 11.422 -16.891 -3.52 1 96.31 76 PRO A O 1
ATOM 621 N N . ASP A 1 77 ? 13.57 -16.719 -3.695 1 95.06 77 ASP A N 1
ATOM 622 C CA . ASP A 1 77 ? 13.977 -16.984 -2.318 1 95.06 77 ASP A CA 1
ATOM 623 C C . ASP A 1 77 ? 13.148 -16.172 -1.334 1 95.06 77 ASP A C 1
ATOM 625 O O . ASP A 1 77 ? 12.609 -16.719 -0.364 1 95.06 77 ASP A O 1
ATOM 629 N N . PRO A 1 78 ? 12.922 -14.906 -1.565 1 95.44 78 PRO A N 1
ATOM 630 C CA . PRO A 1 78 ? 12.195 -14.117 -0.565 1 95.44 78 PRO A CA 1
ATOM 631 C C . PRO A 1 78 ? 10.75 -14.578 -0.388 1 95.44 78 PRO A C 1
ATOM 633 O O . PRO A 1 78 ? 10.117 -14.258 0.622 1 95.44 78 PRO A O 1
ATOM 636 N N . TRP A 1 79 ? 10.266 -15.312 -1.33 1 96.69 79 TRP A N 1
ATOM 637 C CA . TRP A 1 79 ? 8.867 -15.727 -1.308 1 96.69 79 TRP A CA 1
ATOM 638 C C . TRP A 1 79 ? 8.719 -17.125 -0.695 1 96.69 79 TRP A C 1
ATOM 640 O O . TRP A 1 79 ? 7.605 -17.562 -0.391 1 96.69 79 TRP A O 1
ATOM 650 N N . LEU A 1 80 ? 9.781 -17.844 -0.598 1 96.19 80 LEU A N 1
ATOM 651 C CA . LEU A 1 80 ? 9.703 -19.219 -0.147 1 96.19 80 LEU A CA 1
ATOM 652 C C . LEU A 1 80 ? 9.008 -19.312 1.208 1 96.19 80 LEU A C 1
ATOM 654 O O . LEU A 1 80 ? 9.312 -18.547 2.121 1 96.19 80 LEU A O 1
ATOM 658 N N . GLY A 1 81 ? 8.07 -20.25 1.29 1 96.25 81 GLY A N 1
ATOM 659 C CA . GLY A 1 81 ? 7.312 -20.453 2.516 1 96.25 81 GLY A CA 1
ATOM 660 C C . GLY A 1 81 ? 6.102 -19.547 2.621 1 96.25 81 GLY A C 1
ATOM 661 O O . GLY A 1 81 ? 5.363 -19.594 3.607 1 96.25 81 GLY A O 1
ATOM 662 N N . SER A 1 82 ? 5.805 -18.766 1.589 1 97.88 82 SER A N 1
ATOM 663 C CA . SER A 1 82 ? 4.703 -17.797 1.597 1 97.88 82 SER A CA 1
ATOM 664 C C . SER A 1 82 ? 3.361 -18.5 1.404 1 97.88 82 SER A C 1
ATOM 666 O O . SER A 1 82 ? 3.268 -19.484 0.674 1 97.88 82 SER A O 1
ATOM 668 N N . GLU A 1 83 ? 2.402 -17.906 2.051 1 98.69 83 GLU A N 1
ATOM 669 C CA . GLU A 1 83 ? 0.997 -18.203 1.8 1 98.69 83 GLU A CA 1
ATOM 670 C C . GLU A 1 83 ? 0.19 -16.938 1.577 1 98.69 83 GLU A C 1
ATOM 672 O O . GLU A 1 83 ? 0.481 -15.891 2.178 1 98.69 83 GLU A O 1
ATOM 677 N N . LEU A 1 84 ? -0.768 -17.078 0.708 1 98.81 84 LEU A N 1
ATOM 678 C CA . LEU A 1 84 ? -1.703 -15.984 0.47 1 98.81 84 LEU A CA 1
ATOM 679 C C . LEU A 1 84 ? -3.133 -16.406 0.786 1 98.81 84 LEU A C 1
ATOM 681 O O . LEU A 1 84 ? -3.57 -17.484 0.363 1 98.81 84 LEU A O 1
ATOM 685 N N . ARG A 1 85 ? -3.771 -15.594 1.552 1 98.88 85 ARG A N 1
ATOM 686 C CA . ARG A 1 85 ? -5.191 -15.789 1.828 1 98.88 85 ARG A CA 1
ATOM 687 C C . ARG A 1 85 ? -6.012 -14.586 1.372 1 98.88 85 ARG A C 1
ATOM 689 O O . ARG A 1 85 ? -5.664 -13.445 1.676 1 98.88 85 ARG A O 1
ATOM 696 N N . PHE A 1 86 ? -7.023 -14.875 0.62 1 98.88 86 PHE A N 1
ATOM 697 C CA . PHE A 1 86 ? -8.023 -13.883 0.25 1 98.88 86 PHE A CA 1
ATOM 698 C C . PHE A 1 86 ? -9.352 -14.164 0.937 1 98.88 86 PHE A C 1
ATOM 700 O O . PHE A 1 86 ? -9.828 -15.297 0.934 1 98.88 86 PHE A O 1
ATOM 707 N N . GLU A 1 87 ? -9.852 -13.188 1.522 1 98.88 87 GLU A N 1
ATOM 708 C CA . GLU A 1 87 ? -11.172 -13.266 2.133 1 98.88 87 GLU A CA 1
ATOM 709 C C . GLU A 1 87 ? -12.102 -12.195 1.583 1 98.88 87 GLU A C 1
ATOM 711 O O . GLU A 1 87 ? -11.664 -11.078 1.286 1 98.88 87 GLU A O 1
ATOM 716 N N . PHE A 1 88 ? -13.352 -12.531 1.501 1 98.75 88 PHE A N 1
ATOM 717 C CA . PHE A 1 88 ? -14.32 -11.656 0.847 1 98.75 88 PHE A CA 1
ATOM 718 C C . PHE A 1 88 ? -15.508 -11.375 1.767 1 98.75 88 PHE A C 1
ATOM 720 O O . PHE A 1 88 ? -16.031 -12.289 2.404 1 98.75 88 PHE A O 1
ATOM 727 N N . LEU A 1 89 ? -15.828 -10.164 1.88 1 98.25 89 LEU A N 1
ATOM 728 C CA . LEU A 1 89 ? -16.984 -9.75 2.658 1 98.25 89 LEU A CA 1
ATOM 729 C C . LEU A 1 89 ? -17.891 -8.828 1.84 1 98.25 89 LEU A C 1
ATOM 731 O O . LEU A 1 89 ? -17.531 -7.676 1.58 1 98.25 89 LEU A O 1
ATOM 735 N N . ALA A 1 90 ? -19.062 -9.281 1.479 1 97.88 90 ALA A N 1
ATOM 736 C CA . ALA A 1 90 ? -20.016 -8.477 0.724 1 97.88 90 ALA A CA 1
ATOM 737 C C . ALA A 1 90 ? -20.719 -7.473 1.631 1 97.88 90 ALA A C 1
ATOM 739 O O . ALA A 1 90 ? -21.125 -7.812 2.75 1 97.88 90 ALA A O 1
ATOM 740 N N . THR A 1 91 ? -20.719 -6.289 1.161 1 96.56 91 THR A N 1
ATOM 741 C CA . THR A 1 91 ? -21.547 -5.262 1.789 1 96.56 91 THR A CA 1
ATOM 742 C C . THR A 1 91 ? -22.562 -4.699 0.795 1 96.56 91 THR A C 1
ATOM 744 O O . THR A 1 91 ? -22.703 -5.215 -0.317 1 96.56 91 THR A O 1
ATOM 747 N N . THR A 1 92 ? -23.344 -3.748 1.19 1 93.88 92 THR A N 1
ATOM 748 C CA . THR A 1 92 ? -24.406 -3.201 0.356 1 93.88 92 THR A CA 1
ATOM 749 C C . THR A 1 92 ? -23.828 -2.568 -0.908 1 93.88 92 THR A C 1
ATOM 751 O O . THR A 1 92 ? -24.391 -2.736 -1.998 1 93.88 92 THR A O 1
ATOM 754 N N . ASP A 1 93 ? -22.688 -1.966 -0.887 1 94.69 93 ASP A N 1
ATOM 755 C CA . ASP A 1 93 ? -22.25 -1.125 -1.998 1 94.69 93 ASP A CA 1
ATOM 756 C C . ASP A 1 93 ? -20.969 -1.664 -2.625 1 94.69 93 ASP A C 1
ATOM 758 O O . ASP A 1 93 ? -20.594 -1.255 -3.725 1 94.69 93 ASP A O 1
ATOM 762 N N . GLN A 1 94 ? -20.328 -2.617 -1.932 1 98.25 94 GLN A N 1
ATOM 763 C CA . GLN A 1 94 ? -19.062 -3.129 -2.434 1 98.25 94 GLN A CA 1
ATOM 764 C C . GLN A 1 94 ? -18.688 -4.441 -1.751 1 98.25 94 GLN A C 1
ATOM 766 O O . GLN A 1 94 ? -19.375 -4.895 -0.841 1 98.25 94 GLN A O 1
ATOM 771 N N . VAL A 1 95 ? -17.781 -5.148 -2.252 1 98.81 95 VAL A N 1
ATOM 772 C CA . VAL A 1 95 ? -17.172 -6.332 -1.638 1 98.81 95 VAL A CA 1
ATOM 773 C C . VAL A 1 95 ? -15.789 -5.988 -1.103 1 98.81 95 VAL A C 1
ATOM 775 O O . VAL A 1 95 ? -14.945 -5.457 -1.832 1 98.81 95 VAL A O 1
ATOM 778 N N . PHE A 1 96 ? -15.562 -6.211 0.132 1 98.69 96 PHE A N 1
ATOM 779 C CA . PHE A 1 96 ? -14.234 -6.035 0.707 1 98.69 96 PHE A CA 1
ATOM 780 C C . PHE A 1 96 ? -13.375 -7.273 0.478 1 98.69 96 PHE A C 1
ATOM 782 O O . PHE A 1 96 ? -13.805 -8.391 0.763 1 98.69 96 PHE A O 1
ATOM 789 N N . VAL A 1 97 ? -12.273 -7.094 -0.119 1 98.88 97 VAL A N 1
ATOM 790 C CA . VAL A 1 97 ? -11.266 -8.133 -0.324 1 98.88 97 VAL A CA 1
ATOM 791 C C . VAL A 1 97 ? -10.102 -7.926 0.642 1 98.88 97 VAL A C 1
ATOM 793 O O . VAL A 1 97 ? -9.414 -6.902 0.585 1 98.88 97 VAL A O 1
ATOM 796 N N . THR A 1 98 ? -9.906 -8.844 1.544 1 98.81 98 THR A N 1
ATOM 797 C CA . THR A 1 98 ? -8.75 -8.812 2.441 1 98.81 98 THR A CA 1
ATOM 798 C C . THR A 1 98 ? -7.684 -9.797 1.984 1 98.81 98 THR A C 1
ATOM 800 O O . THR A 1 98 ? -7.957 -10.992 1.839 1 98.81 98 THR A O 1
ATOM 803 N N . LEU A 1 99 ? -6.523 -9.328 1.68 1 98.94 99 LEU A N 1
ATOM 804 C CA . LEU A 1 99 ? -5.359 -10.156 1.391 1 98.94 99 LEU A CA 1
ATOM 805 C C . LEU A 1 99 ? -4.477 -10.297 2.625 1 98.94 99 LEU A C 1
ATOM 807 O O . LEU A 1 99 ? -4.098 -9.305 3.242 1 98.94 99 LEU A O 1
ATOM 811 N N . THR A 1 100 ? -4.188 -11.461 3.045 1 98.81 100 THR A N 1
ATOM 812 C CA . THR A 1 100 ? -3.186 -11.773 4.059 1 98.81 100 THR A CA 1
ATOM 813 C C . THR A 1 100 ? -2.012 -12.531 3.441 1 98.81 100 THR A C 1
ATOM 815 O O . THR A 1 100 ? -2.189 -13.609 2.871 1 98.81 100 THR A O 1
ATOM 818 N N . HIS A 1 101 ? -0.895 -11.938 3.426 1 98.81 101 HIS A N 1
ATOM 819 C CA . HIS A 1 101 ? 0.352 -12.594 3.045 1 98.81 101 HIS A CA 1
ATOM 820 C C . HIS A 1 101 ? 1.115 -13.078 4.273 1 98.81 101 HIS A C 1
ATOM 822 O O . HIS A 1 101 ? 1.625 -12.273 5.051 1 98.81 101 HIS A O 1
ATOM 828 N N . ILE A 1 102 ? 1.15 -14.367 4.496 1 98.25 102 ILE A N 1
ATOM 829 C CA . ILE A 1 102 ? 1.908 -14.984 5.578 1 98.25 102 ILE A CA 1
ATOM 830 C C . ILE A 1 102 ? 3.324 -15.305 5.102 1 98.25 102 ILE A C 1
ATOM 832 O O . ILE A 1 102 ? 3.51 -16.031 4.125 1 98.25 102 ILE A O 1
ATOM 836 N N . THR A 1 103 ? 4.316 -14.734 5.707 1 97.19 103 THR A N 1
ATOM 837 C CA . THR A 1 103 ? 5.715 -15.008 5.387 1 97.19 103 THR A CA 1
ATOM 838 C C . THR A 1 103 ? 6.387 -15.789 6.512 1 97.19 103 THR A C 1
ATOM 840 O O . THR A 1 103 ? 5.797 -15.977 7.578 1 97.19 103 THR A O 1
ATOM 843 N N . VAL A 1 104 ? 7.562 -16.297 6.199 1 94.81 104 VAL A N 1
ATOM 844 C CA . VAL A 1 104 ? 8.297 -17.078 7.191 1 94.81 104 VAL A CA 1
ATOM 845 C C . VAL A 1 104 ? 9.32 -16.203 7.891 1 94.81 104 VAL A C 1
ATOM 847 O O . VAL A 1 104 ? 9.594 -15.078 7.453 1 94.81 104 VAL A O 1
ATOM 850 N N . ALA A 1 105 ? 9.883 -16.656 8.992 1 89.5 105 ALA A N 1
ATOM 851 C CA . ALA A 1 105 ? 10.828 -15.898 9.812 1 89.5 105 ALA A CA 1
ATOM 852 C C . ALA A 1 105 ? 12.086 -15.555 9.023 1 89.5 105 ALA A C 1
ATOM 854 O O . ALA A 1 105 ? 12.734 -14.547 9.297 1 89.5 105 ALA A O 1
ATOM 855 N N . GLU A 1 106 ? 12.406 -16.359 8.094 1 92.25 106 GLU A N 1
ATOM 856 C CA . GLU A 1 106 ? 13.641 -16.203 7.328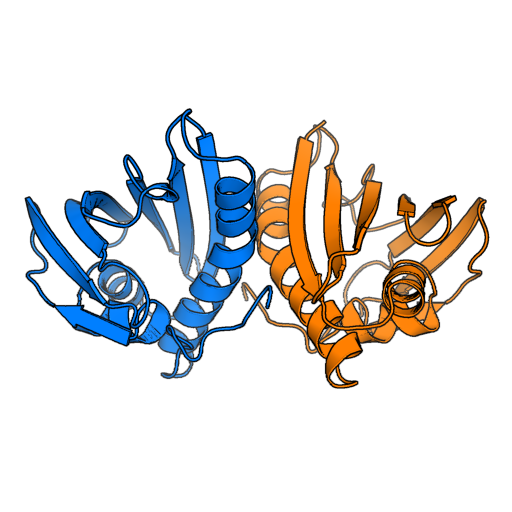 1 92.25 106 GLU A CA 1
ATOM 857 C C . GLU A 1 106 ? 13.492 -15.148 6.246 1 92.25 106 GLU A C 1
ATOM 859 O O . GLU A 1 106 ? 14.477 -14.766 5.609 1 92.25 106 GLU A O 1
ATOM 864 N N . THR A 1 107 ? 12.32 -14.641 6.027 1 94.75 107 THR A N 1
ATOM 865 C CA . THR A 1 107 ? 12.133 -13.602 5.023 1 94.75 107 THR A CA 1
ATOM 866 C C . THR A 1 107 ? 12.945 -12.359 5.371 1 94.75 107 THR A C 1
ATOM 868 O O . THR A 1 107 ? 12.797 -11.797 6.457 1 94.75 107 THR A O 1
ATOM 871 N N . PRO A 1 108 ? 13.82 -11.969 4.426 1 95.62 108 PRO A N 1
ATOM 872 C CA . PRO A 1 108 ? 14.625 -10.773 4.688 1 95.62 108 PRO A CA 1
ATOM 873 C C . PRO A 1 108 ? 13.773 -9.539 4.957 1 95.62 108 PRO A C 1
ATOM 875 O O . PRO A 1 108 ? 12.703 -9.383 4.367 1 95.62 108 PRO A O 1
ATOM 878 N N . ALA A 1 109 ? 14.242 -8.672 5.758 1 94.38 109 ALA A N 1
ATOM 879 C CA . ALA A 1 109 ? 13.523 -7.457 6.137 1 94.38 109 ALA A CA 1
ATOM 880 C C . ALA A 1 109 ? 13.164 -6.625 4.91 1 94.38 109 ALA A C 1
ATOM 882 O O . ALA A 1 109 ? 12.062 -6.074 4.824 1 94.38 109 ALA A O 1
ATOM 883 N N . GLU A 1 110 ? 14.125 -6.52 3.992 1 94.5 110 GLU A N 1
ATOM 884 C CA . GLU A 1 110 ? 13.891 -5.734 2.781 1 94.5 110 GLU A CA 1
ATOM 885 C C . GLU A 1 110 ? 12.734 -6.316 1.964 1 94.5 110 GLU A C 1
ATOM 887 O O . GLU A 1 110 ? 11.914 -5.57 1.429 1 94.5 110 GLU A O 1
ATOM 892 N N . ALA A 1 111 ? 12.719 -7.609 1.854 1 96.38 111 ALA A N 1
ATOM 893 C CA . ALA A 1 111 ? 11.641 -8.273 1.13 1 96.38 111 ALA A CA 1
ATOM 894 C C . ALA A 1 111 ? 10.297 -8.07 1.831 1 96.38 111 ALA A C 1
ATOM 896 O O . ALA A 1 111 ? 9.289 -7.805 1.182 1 96.38 111 ALA A O 1
ATOM 897 N N . TYR A 1 112 ? 10.312 -8.203 3.152 1 97.06 112 TYR A N 1
ATOM 898 C CA . TYR A 1 112 ? 9.109 -7.973 3.945 1 97.06 112 TYR A CA 1
ATOM 899 C C . TYR A 1 112 ? 8.555 -6.574 3.707 1 97.06 112 TYR A C 1
ATOM 901 O O . TYR A 1 112 ? 7.355 -6.406 3.473 1 97.06 112 TYR A O 1
ATOM 909 N N . GLN A 1 113 ? 9.453 -5.641 3.713 1 95.62 113 GLN A N 1
ATOM 910 C CA . GLN A 1 113 ? 9.055 -4.254 3.488 1 95.62 113 GLN A CA 1
ATOM 911 C C . GLN A 1 113 ? 8.5 -4.066 2.078 1 95.62 113 GLN A C 1
ATOM 913 O O . GLN A 1 113 ? 7.547 -3.316 1.875 1 95.62 113 GLN A O 1
ATOM 918 N N . TYR A 1 114 ? 9.141 -4.664 1.156 1 97.31 114 TYR A N 1
ATOM 919 C CA . TYR A 1 114 ? 8.656 -4.617 -0.219 1 97.31 114 TYR A CA 1
ATOM 920 C C . TYR A 1 114 ? 7.242 -5.168 -0.32 1 97.31 114 TYR A C 1
ATOM 922 O O . TYR A 1 114 ? 6.371 -4.547 -0.933 1 97.31 114 TYR A O 1
ATOM 930 N N . PHE A 1 115 ? 6.992 -6.324 0.315 1 98.12 115 PHE A N 1
ATOM 931 C CA . PHE A 1 115 ? 5.668 -6.934 0.282 1 98.12 115 PHE A CA 1
ATOM 932 C C . PHE A 1 115 ? 4.625 -5.996 0.879 1 98.12 115 PHE A C 1
ATOM 934 O O . PHE A 1 115 ? 3.551 -5.809 0.306 1 98.12 115 PHE A O 1
ATOM 941 N N . CYS A 1 116 ? 5 -5.391 2 1 98.06 116 CYS A N 1
ATOM 942 C CA . CYS A 1 116 ? 4.086 -4.5 2.709 1 98.06 116 CYS A CA 1
ATOM 943 C C . CYS A 1 116 ? 3.641 -3.35 1.816 1 98.06 116 CYS A C 1
ATOM 945 O O . CYS A 1 116 ? 2.484 -2.928 1.868 1 98.06 116 CYS A O 1
ATOM 947 N N . THR A 1 117 ? 4.523 -2.889 0.987 1 98.69 117 THR A N 1
ATOM 948 C CA . THR A 1 117 ? 4.266 -1.676 0.218 1 98.69 117 THR A CA 1
ATOM 949 C C . THR A 1 117 ? 3.713 -2.02 -1.162 1 98.69 117 THR A C 1
ATOM 951 O O . THR A 1 117 ? 2.896 -1.277 -1.711 1 98.69 117 THR A O 1
ATOM 954 N N . LYS A 1 118 ? 4.09 -3.104 -1.703 1 98.69 118 LYS A N 1
ATOM 955 C CA . LYS A 1 118 ? 3.768 -3.43 -3.09 1 98.69 118 LYS A CA 1
ATOM 956 C C . LYS A 1 118 ? 2.361 -4.012 -3.205 1 98.69 118 LYS A C 1
ATOM 958 O O . LYS A 1 118 ? 1.658 -3.758 -4.184 1 98.69 118 LYS A O 1
ATOM 963 N N . TRP A 1 119 ? 1.896 -4.805 -2.252 1 98.81 119 TRP A N 1
ATOM 964 C CA . TRP A 1 119 ? 0.614 -5.496 -2.334 1 98.81 119 TRP A CA 1
ATOM 965 C C . TRP A 1 119 ? -0.522 -4.512 -2.592 1 98.81 119 TRP A C 1
ATOM 967 O O . TRP A 1 119 ? -1.391 -4.762 -3.43 1 98.81 119 TRP A O 1
ATOM 977 N N . PRO A 1 120 ? -0.555 -3.352 -1.854 1 98.81 120 PRO A N 1
ATOM 978 C CA . PRO A 1 120 ? -1.651 -2.424 -2.141 1 98.81 120 PRO A CA 1
ATOM 979 C C . PRO A 1 120 ? -1.704 -2.008 -3.609 1 98.81 120 PRO A C 1
ATOM 981 O O . PRO A 1 120 ? -2.789 -1.804 -4.16 1 98.81 120 PRO A O 1
ATOM 984 N N . THR A 1 121 ? -0.583 -1.877 -4.301 1 98.69 121 THR A N 1
ATOM 985 C CA . THR A 1 121 ? -0.593 -1.481 -5.703 1 98.69 121 THR A CA 1
ATOM 986 C C . THR A 1 121 ? -1.229 -2.566 -6.566 1 98.69 121 THR A C 1
ATOM 988 O O . THR A 1 121 ? -1.962 -2.266 -7.512 1 98.69 121 THR A O 1
ATOM 991 N N . PHE A 1 122 ? -0.992 -3.84 -6.238 1 98.81 122 PHE A N 1
ATOM 992 C CA . PHE A 1 122 ? -1.606 -4.922 -6.996 1 98.81 122 PHE A CA 1
ATOM 993 C C . PHE A 1 122 ? -3.08 -5.07 -6.637 1 98.81 122 PHE A C 1
ATOM 995 O O . PHE A 1 122 ? -3.9 -5.426 -7.484 1 98.81 122 PHE A O 1
ATOM 1002 N N . LEU A 1 123 ? -3.461 -4.781 -5.367 1 98.88 123 LEU A N 1
ATOM 1003 C CA . LEU A 1 123 ? -4.871 -4.809 -4.984 1 98.88 123 LEU A CA 1
ATOM 1004 C C . LEU A 1 123 ? -5.648 -3.715 -5.707 1 98.88 123 LEU A C 1
ATOM 1006 O O . LEU A 1 123 ? -6.805 -3.918 -6.09 1 98.88 123 LEU A O 1
ATOM 1010 N N . VAL A 1 124 ? -5.016 -2.584 -5.918 1 98.62 124 VAL A N 1
ATOM 1011 C CA . VAL A 1 124 ? -5.613 -1.519 -6.715 1 98.62 124 VAL A CA 1
ATOM 1012 C C . VAL A 1 124 ? -5.758 -1.978 -8.164 1 98.62 124 VAL A C 1
ATOM 1014 O O . VAL A 1 124 ? -6.766 -1.688 -8.812 1 98.62 124 VAL A O 1
ATOM 1017 N N . SER A 1 125 ? -4.73 -2.639 -8.68 1 98.81 125 SER A N 1
ATOM 1018 C CA . SER A 1 125 ? -4.812 -3.23 -10.008 1 98.81 125 SER A CA 1
ATOM 1019 C C . SER A 1 125 ? -6 -4.184 -10.117 1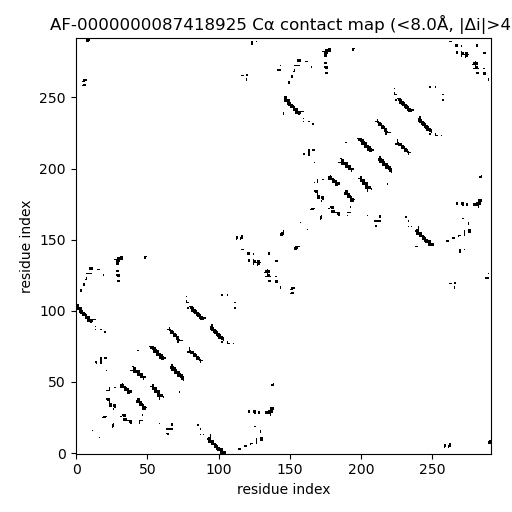 98.81 125 SER A C 1
ATOM 1021 O O . SER A 1 125 ? -6.738 -4.152 -11.102 1 98.81 125 SER A O 1
ATOM 1023 N N . LEU A 1 126 ? -6.203 -5.07 -9.125 1 98.88 126 LEU A N 1
ATOM 1024 C CA . LEU A 1 126 ? -7.336 -5.988 -9.07 1 98.88 126 LEU A CA 1
ATOM 1025 C C . LEU A 1 126 ? -8.656 -5.223 -9.117 1 98.88 126 LEU A C 1
ATOM 1027 O O . LEU A 1 126 ? -9.547 -5.566 -9.898 1 98.88 126 LEU A O 1
ATOM 1031 N N . LYS A 1 127 ? -8.727 -4.172 -8.297 1 98.81 127 LYS A N 1
ATOM 1032 C CA . LYS A 1 127 ? -9.914 -3.326 -8.242 1 98.81 127 LYS A CA 1
ATOM 1033 C C . LYS A 1 127 ? -10.219 -2.717 -9.609 1 98.81 127 LYS A C 1
ATOM 1035 O O . LYS A 1 127 ? -11.352 -2.793 -10.094 1 98.81 127 LYS A O 1
ATOM 1040 N N . GLN A 1 128 ? -9.188 -2.158 -10.242 1 98.5 128 GLN A N 1
ATOM 1041 C CA . GLN A 1 128 ? -9.344 -1.529 -11.547 1 98.5 128 GLN A CA 1
ATOM 1042 C C . GLN A 1 128 ? -9.766 -2.549 -12.602 1 98.5 128 GLN A C 1
ATOM 1044 O O . GLN A 1 128 ? -10.633 -2.264 -13.438 1 98.5 128 GLN A O 1
ATOM 1049 N N . TYR A 1 129 ? -9.117 -3.705 -12.578 1 98.75 129 TYR A N 1
ATOM 1050 C CA . TYR A 1 129 ? -9.453 -4.777 -13.508 1 98.75 129 TYR A CA 1
ATOM 1051 C C . TYR A 1 129 ? -10.938 -5.121 -13.43 1 98.75 129 TYR A C 1
ATOM 1053 O O . TYR A 1 129 ? -11.625 -5.172 -14.453 1 98.75 129 TYR A O 1
ATOM 1061 N N . LEU A 1 130 ? -11.453 -5.273 -12.219 1 98.75 130 LEU A N 1
ATOM 1062 C CA . LEU A 1 130 ? -12.812 -5.762 -12.016 1 98.75 130 LEU A CA 1
ATOM 1063 C C . LEU A 1 130 ? -13.828 -4.652 -12.242 1 98.75 130 LEU A C 1
ATOM 1065 O O . LEU A 1 130 ? -14.961 -4.918 -12.648 1 98.75 130 LEU A O 1
ATOM 1069 N N . GLU A 1 131 ? -13.453 -3.365 -12.023 1 98.5 131 GLU A N 1
ATOM 1070 C CA . GLU A 1 131 ? -14.406 -2.262 -12.133 1 98.5 131 GLU A CA 1
ATOM 1071 C C . GLU A 1 131 ? -14.352 -1.626 -13.523 1 98.5 131 GLU A C 1
ATOM 1073 O O . GLU A 1 131 ? -15.367 -1.113 -14.008 1 98.5 131 GLU A O 1
ATOM 1078 N N . SER A 1 132 ? -13.203 -1.646 -14.148 1 97.38 132 SER A N 1
ATOM 1079 C CA . SER A 1 132 ? -13.062 -0.914 -15.398 1 97.38 132 SER A CA 1
ATOM 1080 C C . SER A 1 132 ? -12.641 -1.838 -16.531 1 97.38 132 SER A C 1
ATOM 1082 O O . SER A 1 132 ? -12.625 -1.436 -17.703 1 97.38 132 SER A O 1
ATOM 1084 N N . GLY A 1 133 ? -12.188 -3.061 -16.25 1 97.19 133 GLY A N 1
ATOM 1085 C CA . GLY A 1 133 ? -11.797 -4.027 -17.25 1 97.19 133 GLY A CA 1
ATOM 1086 C C . GLY A 1 133 ? -10.305 -4.027 -17.531 1 97.19 133 GLY A C 1
ATOM 1087 O O . GLY A 1 133 ? -9.812 -4.863 -18.297 1 97.19 133 GLY A O 1
ATOM 1088 N N . GLN A 1 134 ? -9.633 -3.109 -16.938 1 97.31 134 GLN A N 1
ATOM 1089 C CA . GLN A 1 134 ? -8.195 -3.027 -17.188 1 97.31 134 GLN A CA 1
ATOM 1090 C C . GLN A 1 134 ? -7.422 -2.881 -15.891 1 97.31 134 GLN A C 1
ATOM 1092 O O . GLN A 1 134 ? -7.539 -1.862 -15.203 1 97.31 134 GLN A O 1
ATOM 1097 N N . GLY A 1 135 ? -6.641 -3.906 -15.547 1 98 135 GLY A N 1
ATOM 1098 C CA . GLY A 1 135 ? -5.723 -3.826 -14.414 1 98 135 GLY A CA 1
ATOM 1099 C C . GLY A 1 135 ? -4.332 -3.363 -14.812 1 98 135 GLY A C 1
ATOM 1100 O O . GLY A 1 135 ? -4.141 -2.816 -15.898 1 98 135 GLY A O 1
ATOM 1101 N N . MET A 1 136 ? -3.41 -3.412 -13.898 1 98.31 136 MET A N 1
ATOM 1102 C CA . MET A 1 136 ? -2.012 -3.053 -14.117 1 98.31 136 MET A CA 1
ATOM 1103 C C . MET A 1 136 ? -1.083 -4.172 -13.656 1 98.31 136 MET A C 1
ATOM 1105 O O . MET A 1 136 ? -0.328 -4.004 -12.695 1 98.31 136 MET A O 1
ATOM 1109 N N . PRO A 1 137 ? -1.111 -5.293 -14.359 1 98.56 137 PRO A N 1
ATOM 1110 C CA . PRO A 1 137 ? -0.235 -6.398 -13.961 1 98.56 137 PRO A CA 1
ATOM 1111 C C . PRO A 1 137 ? 1.236 -6.121 -14.266 1 98.56 137 PRO A C 1
ATOM 1113 O O . PRO A 1 137 ? 1.556 -5.16 -14.969 1 98.56 137 PRO A O 1
ATOM 1116 N N . PHE A 1 138 ? 2.076 -6.887 -13.695 1 98.12 138 PHE A N 1
ATOM 1117 C CA . PHE A 1 138 ? 3.49 -6.867 -14.055 1 98.12 138 PHE A CA 1
ATOM 1118 C C . PHE A 1 138 ? 3.67 -7.102 -15.547 1 98.12 138 PHE A C 1
ATOM 1120 O O . PHE A 1 138 ? 3.018 -7.973 -16.125 1 98.12 138 PHE A O 1
ATOM 1127 N N . PRO A 1 139 ? 4.445 -6.441 -16.219 1 97.75 139 PRO A N 1
ATOM 1128 C CA . PRO A 1 139 ? 5.426 -5.438 -15.797 1 97.75 139 PRO A CA 1
ATOM 1129 C C . PRO A 1 139 ? 4.906 -4.008 -15.93 1 97.75 139 PRO A C 1
ATOM 1131 O O . PRO A 1 139 ? 5.668 -3.053 -15.773 1 97.75 139 PRO A O 1
ATOM 1134 N N . ASN A 1 140 ? 3.643 -3.848 -16.219 1 97 140 ASN A N 1
ATOM 1135 C CA . ASN A 1 140 ? 3.062 -2.516 -16.359 1 97 140 ASN A CA 1
ATOM 1136 C C . ASN A 1 140 ? 2.465 -2.02 -15.047 1 97 140 ASN A C 1
ATOM 1138 O O . ASN A 1 140 ? 1.637 -1.105 -15.039 1 97 140 ASN A O 1
ATOM 1142 N N . ASP A 1 141 ? 2.846 -2.639 -13.938 1 96.75 141 ASP A N 1
ATOM 1143 C CA . ASP A 1 141 ? 2.346 -2.312 -12.609 1 96.75 141 ASP A CA 1
ATOM 1144 C C . ASP A 1 141 ? 2.895 -0.971 -12.125 1 96.75 141 ASP A C 1
ATOM 1146 O O . ASP A 1 141 ? 3.822 -0.424 -12.727 1 96.75 141 ASP A O 1
ATOM 1150 N N . ILE A 1 142 ? 2.318 -0.44 -11.086 1 95.94 142 ILE A N 1
ATOM 1151 C CA . ILE A 1 142 ? 2.842 0.735 -10.398 1 95.94 142 ILE A CA 1
ATOM 1152 C C . ILE A 1 142 ? 4.18 0.397 -9.742 1 95.94 142 ILE A C 1
ATOM 1154 O O . ILE A 1 142 ? 4.254 -0.501 -8.906 1 95.94 142 ILE A O 1
ATOM 1158 N N . LYS A 1 143 ? 5.211 1.084 -10.156 1 96.94 143 LYS A N 1
ATOM 1159 C CA . LYS A 1 143 ? 6.535 0.847 -9.586 1 96.94 143 LYS A CA 1
ATOM 1160 C C . LYS A 1 143 ? 6.715 1.601 -8.273 1 96.94 143 LYS A C 1
ATOM 1162 O O . LYS A 1 143 ? 6.488 2.811 -8.211 1 96.94 143 LYS A O 1
ATOM 1167 N N . ILE A 1 144 ? 7.184 0.897 -7.223 1 98.19 144 ILE A N 1
ATOM 1168 C CA . ILE A 1 144 ? 7.34 1.546 -5.926 1 98.19 144 ILE A CA 1
ATOM 1169 C C . ILE A 1 144 ? 8.812 1.83 -5.664 1 98.19 144 ILE A C 1
ATOM 1171 O O . ILE A 1 144 ? 9.164 2.445 -4.656 1 98.19 144 ILE A O 1
ATOM 1175 N N . GLN A 1 145 ? 9.688 1.366 -6.547 1 96.69 145 GLN A N 1
ATOM 1176 C CA . GLN A 1 145 ? 11.125 1.625 -6.477 1 96.69 145 GLN A CA 1
ATOM 1177 C C . GLN A 1 145 ? 11.797 1.364 -7.82 1 96.69 145 GLN A C 1
ATOM 1179 O O . GLN A 1 145 ? 11.133 0.981 -8.789 1 96.69 145 GLN A O 1
ATOM 1184 N N . HIS A 1 146 ? 13.094 1.727 -7.883 1 95.31 146 HIS A N 1
ATOM 1185 C CA . HIS A 1 146 ? 13.836 1.588 -9.133 1 95.31 146 HIS A CA 1
ATOM 1186 C C . HIS A 1 146 ? 14.883 0.488 -9.031 1 95.31 146 HIS A C 1
ATOM 1188 O O . HIS A 1 146 ? 15.391 0.208 -7.938 1 95.31 146 HIS A O 1
ATOM 1194 N N . MET B 1 1 ? 0.382 0.766 21.297 1 77.88 1 MET B N 1
ATOM 1195 C CA . MET B 1 1 ? 0.754 1.514 20.109 1 77.88 1 MET B CA 1
ATOM 1196 C C . MET B 1 1 ? 1.061 0.569 18.953 1 77.88 1 MET B C 1
ATOM 1198 O O . MET B 1 1 ? 1.599 -0.52 19.156 1 77.88 1 MET B O 1
ATOM 1202 N N . ASN B 1 2 ? 0.52 0.909 17.734 1 91.69 2 ASN B N 1
ATOM 1203 C CA . ASN B 1 2 ? 0.781 0.125 16.531 1 91.69 2 ASN B CA 1
ATOM 1204 C C . ASN B 1 2 ? 1.557 0.932 15.5 1 91.69 2 ASN B C 1
ATOM 1206 O O . ASN B 1 2 ? 1.419 2.154 15.43 1 91.69 2 ASN B O 1
ATOM 1210 N N . GLU B 1 3 ? 2.504 0.218 14.82 1 96.12 3 GLU B N 1
ATOM 1211 C CA . GLU B 1 3 ? 3.291 0.867 13.773 1 96.12 3 GLU B CA 1
ATOM 1212 C C . GLU B 1 3 ? 2.945 0.311 12.398 1 96.12 3 GLU B C 1
ATOM 1214 O O . GLU B 1 3 ? 2.826 -0.904 12.227 1 96.12 3 GLU B O 1
ATOM 1219 N N . ILE B 1 4 ? 2.654 1.177 11.516 1 97.94 4 ILE B N 1
ATOM 1220 C CA . ILE B 1 4 ? 2.521 0.888 10.094 1 97.94 4 ILE B CA 1
ATOM 1221 C C . ILE B 1 4 ? 3.75 1.401 9.344 1 97.94 4 ILE B C 1
ATOM 1223 O O . ILE B 1 4 ? 4.098 2.58 9.445 1 97.94 4 ILE B O 1
ATOM 1227 N N . ARG B 1 5 ? 4.414 0.558 8.617 1 98.25 5 ARG B N 1
ATOM 1228 C CA . ARG B 1 5 ? 5.66 0.96 7.969 1 98.25 5 ARG B CA 1
ATOM 1229 C C . ARG B 1 5 ? 5.633 0.616 6.484 1 98.25 5 ARG B C 1
ATOM 1231 O O . ARG B 1 5 ? 5.266 -0.498 6.105 1 98.25 5 ARG B O 1
ATOM 1238 N N . HIS B 1 6 ? 5.988 1.569 5.648 1 98.75 6 HIS B N 1
ATOM 1239 C CA . HIS B 1 6 ? 6.102 1.406 4.203 1 98.75 6 HIS B CA 1
ATOM 1240 C C . HIS B 1 6 ? 7.344 2.113 3.664 1 98.75 6 HIS B C 1
ATOM 1242 O O . HIS B 1 6 ? 7.824 3.076 4.266 1 98.75 6 HIS B O 1
ATOM 1248 N N . ARG B 1 7 ? 7.816 1.677 2.535 1 98.69 7 ARG B N 1
ATOM 1249 C CA . ARG B 1 7 ? 9.016 2.262 1.934 1 98.69 7 ARG B CA 1
ATOM 1250 C C . ARG B 1 7 ? 8.883 2.334 0.416 1 98.69 7 ARG B C 1
ATOM 1252 O O . ARG B 1 7 ? 8.383 1.399 -0.215 1 98.69 7 ARG B O 1
ATOM 1259 N N . VAL B 1 8 ? 9.266 3.428 -0.161 1 98.81 8 VAL B N 1
ATOM 1260 C CA . VAL B 1 8 ? 9.344 3.588 -1.609 1 98.81 8 VAL B CA 1
ATOM 1261 C C . VAL B 1 8 ? 10.727 4.105 -1.997 1 98.81 8 VAL B C 1
ATOM 1263 O O . VAL B 1 8 ? 11.43 4.695 -1.172 1 98.81 8 VAL B O 1
ATOM 1266 N N . GLY B 1 9 ? 11.156 3.77 -3.193 1 98.75 9 GLY B N 1
ATOM 1267 C CA . GLY B 1 9 ? 12.336 4.359 -3.791 1 98.75 9 GLY B CA 1
ATOM 1268 C C . GLY B 1 9 ? 12.023 5.469 -4.777 1 98.75 9 GLY B C 1
ATOM 1269 O O . GLY B 1 9 ? 11.227 5.277 -5.699 1 98.75 9 GLY B O 1
ATOM 1270 N N . ILE B 1 10 ? 12.648 6.633 -4.625 1 98.81 10 ILE B N 1
ATOM 1271 C CA . ILE B 1 10 ? 12.352 7.805 -5.445 1 98.81 10 ILE B CA 1
ATOM 1272 C C . ILE B 1 10 ? 13.633 8.312 -6.105 1 98.81 10 ILE B C 1
ATOM 1274 O O . ILE B 1 10 ? 14.656 8.5 -5.438 1 98.81 10 ILE B O 1
ATOM 1278 N N . LYS B 1 11 ? 13.578 8.453 -7.387 1 98.56 11 LYS B N 1
ATOM 1279 C CA . LYS B 1 11 ? 14.68 9.062 -8.125 1 98.56 11 LYS B CA 1
ATOM 1280 C C . LYS B 1 11 ? 14.547 10.578 -8.172 1 98.56 11 LYS B C 1
ATOM 1282 O O . LYS B 1 11 ? 14.062 11.133 -9.164 1 98.56 11 LYS B O 1
ATOM 1287 N N . ALA B 1 12 ? 15.016 11.273 -7.215 1 98.5 12 ALA B N 1
ATOM 1288 C CA . ALA B 1 12 ? 15.031 12.727 -7.055 1 98.5 12 ALA B CA 1
ATOM 1289 C C . ALA B 1 12 ? 16.094 13.156 -6.047 1 98.5 12 ALA B C 1
ATOM 1291 O O . ALA B 1 12 ? 16.703 12.32 -5.383 1 98.5 12 ALA B O 1
ATOM 1292 N N . ARG B 1 13 ? 16.375 14.445 -5.965 1 98.19 13 ARG B N 1
ATOM 1293 C CA . ARG B 1 13 ? 17.297 14.961 -4.965 1 98.19 13 ARG B CA 1
ATOM 1294 C C . ARG B 1 13 ? 16.75 14.781 -3.557 1 98.19 13 ARG B C 1
ATOM 1296 O O . ARG B 1 13 ? 15.555 14.992 -3.32 1 98.19 13 ARG B O 1
ATOM 1303 N N . ILE B 1 14 ? 17.578 14.25 -2.625 1 98.62 14 ILE B N 1
ATOM 1304 C CA . ILE B 1 14 ? 17.156 13.945 -1.265 1 98.62 14 ILE B CA 1
ATOM 1305 C C . ILE B 1 14 ? 16.594 15.203 -0.609 1 98.62 14 ILE B C 1
ATOM 1307 O O . ILE B 1 14 ? 15.648 15.125 0.188 1 98.62 14 ILE B O 1
ATOM 1311 N N . GLU B 1 15 ? 17.125 16.391 -0.969 1 98.44 15 GLU B N 1
ATOM 1312 C CA . GLU B 1 15 ? 16.641 17.656 -0.408 1 98.44 15 GLU B CA 1
ATOM 1313 C C . GLU B 1 15 ? 15.188 17.906 -0.789 1 98.44 15 GLU B C 1
ATOM 1315 O O . GLU B 1 15 ? 14.391 18.344 0.042 1 98.44 15 GLU B O 1
ATOM 1320 N N . ASP B 1 16 ? 14.883 17.641 -2.076 1 98.56 16 ASP B N 1
ATOM 1321 C CA . ASP B 1 16 ? 13.516 17.812 -2.557 1 98.56 16 ASP B CA 1
ATOM 1322 C C . ASP B 1 16 ? 12.562 16.828 -1.876 1 98.56 16 ASP B C 1
ATOM 1324 O O . ASP B 1 16 ? 11.438 17.188 -1.534 1 98.56 16 ASP B O 1
ATOM 1328 N N . ILE B 1 17 ? 13.008 15.562 -1.719 1 98.88 17 ILE B N 1
ATOM 1329 C CA . ILE B 1 17 ? 12.211 14.531 -1.063 1 98.88 17 ILE B CA 1
ATOM 1330 C C . ILE B 1 17 ? 11.953 14.922 0.39 1 98.88 17 ILE B C 1
ATOM 1332 O O . ILE B 1 17 ? 10.82 14.859 0.863 1 98.88 17 ILE B O 1
ATOM 1336 N N . TYR B 1 18 ? 13.016 15.352 1.01 1 98.81 18 TYR B N 1
ATOM 1337 C CA . TYR B 1 18 ? 12.953 15.805 2.396 1 98.81 18 TYR B CA 1
ATOM 1338 C C . TYR B 1 18 ? 11.938 16.938 2.562 1 98.81 18 TYR B C 1
ATOM 1340 O O . TYR B 1 18 ? 11.023 16.828 3.377 1 98.81 18 TYR B O 1
ATOM 1348 N N . GLU B 1 19 ? 11.992 17.859 1.802 1 98.75 19 GLU B N 1
ATOM 1349 C CA . GLU B 1 19 ? 11.125 19.031 1.891 1 98.75 19 GLU B CA 1
ATOM 1350 C C . GLU B 1 19 ? 9.68 18.672 1.574 1 98.75 19 GLU B C 1
ATOM 1352 O O . GLU B 1 19 ? 8.75 19.266 2.141 1 98.75 19 GLU B O 1
ATOM 1357 N N . ALA B 1 20 ? 9.469 17.703 0.727 1 98.81 20 ALA B N 1
ATOM 1358 C CA . ALA B 1 20 ? 8.133 17.312 0.281 1 98.81 20 ALA B CA 1
ATOM 1359 C C . ALA B 1 20 ? 7.336 16.688 1.418 1 98.81 20 ALA B C 1
ATOM 1361 O O . ALA B 1 20 ? 6.113 16.531 1.317 1 98.81 20 ALA B O 1
ATOM 1362 N N . THR B 1 21 ? 7.996 16.375 2.529 1 98.81 21 THR B N 1
ATOM 1363 C CA . THR B 1 21 ? 7.305 15.617 3.57 1 98.81 21 THR B CA 1
ATOM 1364 C C . THR B 1 21 ? 6.848 16.531 4.695 1 98.81 21 THR B C 1
ATOM 1366 O O . THR B 1 21 ? 6.168 16.109 5.625 1 98.81 21 THR B O 1
ATOM 1369 N N . TYR B 1 22 ? 7.184 17.844 4.586 1 98.69 22 TYR B N 1
ATOM 1370 C CA . TYR B 1 22 ? 6.734 18.672 5.699 1 98.69 22 TYR B CA 1
ATOM 1371 C C . TYR B 1 22 ? 6.375 20.078 5.223 1 98.69 22 TYR B C 1
ATOM 1373 O O . TYR B 1 22 ? 5.73 20.844 5.949 1 98.69 22 TYR B O 1
ATOM 1381 N N . LYS B 1 23 ? 6.832 20.5 4.094 1 98.62 23 LYS B N 1
ATOM 1382 C CA . LYS B 1 23 ? 6.488 21.828 3.602 1 98.62 23 LYS B CA 1
ATOM 1383 C C . LYS B 1 23 ? 5.07 21.859 3.041 1 98.62 23 LYS B C 1
ATOM 1385 O O . LYS B 1 23 ? 4.738 21.078 2.141 1 98.62 23 LYS B O 1
ATOM 1390 N N . PRO B 1 24 ? 4.27 22.781 3.488 1 98.19 24 PRO B N 1
ATOM 1391 C CA . PRO B 1 24 ? 2.859 22.797 3.094 1 98.19 24 PRO B CA 1
ATOM 1392 C C . PRO B 1 24 ? 2.674 22.859 1.578 1 98.19 24 PRO B C 1
ATOM 1394 O O . PRO B 1 24 ? 1.863 22.109 1.022 1 98.19 24 PRO B O 1
ATOM 1397 N N . GLN B 1 25 ? 3.428 23.656 0.888 1 95.88 25 GLN B N 1
ATOM 1398 C CA . GLN B 1 25 ? 3.279 23.844 -0.551 1 95.88 25 GLN B CA 1
ATOM 1399 C C . GLN B 1 25 ? 3.607 22.562 -1.314 1 95.88 25 GLN B C 1
ATOM 1401 O O . GLN B 1 25 ? 3.148 22.375 -2.441 1 95.88 25 GLN B O 1
ATOM 1406 N N . LYS B 1 26 ? 4.355 21.734 -0.732 1 98.44 26 LYS B N 1
ATOM 1407 C CA . LYS B 1 26 ? 4.723 20.484 -1.383 1 98.44 26 LYS B CA 1
ATOM 1408 C C . LYS B 1 26 ? 3.799 19.344 -0.951 1 98.44 26 LYS B C 1
ATOM 1410 O O . LYS B 1 26 ? 3.447 18.484 -1.758 1 98.44 26 LYS B O 1
ATOM 1415 N N . LEU B 1 27 ? 3.375 19.359 0.293 1 98.62 27 LEU B N 1
ATOM 1416 C CA . LEU B 1 27 ? 2.494 18.328 0.826 1 98.62 27 LEU B CA 1
ATOM 1417 C C . LEU B 1 27 ? 1.199 18.25 0.023 1 98.62 27 LEU B C 1
ATOM 1419 O O . LEU B 1 27 ? 0.674 17.156 -0.211 1 98.62 27 LEU B O 1
ATOM 1423 N N . GLN B 1 28 ? 0.685 19.422 -0.418 1 98.31 28 GLN B N 1
ATOM 1424 C CA . GLN B 1 28 ? -0.583 19.453 -1.141 1 98.31 28 GLN B CA 1
ATOM 1425 C C . GLN B 1 28 ? -0.435 18.859 -2.537 1 98.31 28 GLN B C 1
ATOM 1427 O O . GLN B 1 28 ? -1.431 18.578 -3.213 1 98.31 28 GLN B O 1
ATOM 1432 N N . SER B 1 29 ? 0.79 18.641 -3.004 1 98.38 29 SER B N 1
ATOM 1433 C CA . SER B 1 29 ? 1.028 18.109 -4.348 1 98.38 29 SER B CA 1
ATOM 1434 C C . SER B 1 29 ? 0.883 16.594 -4.387 1 98.38 29 SER B C 1
ATOM 1436 O O . SER B 1 29 ? 0.777 16 -5.461 1 98.38 29 SER B O 1
ATOM 1438 N N . TRP B 1 30 ? 0.866 15.953 -3.205 1 98.81 30 TRP B N 1
ATOM 1439 C CA . TRP B 1 30 ? 0.831 14.5 -3.273 1 98.81 30 TRP B CA 1
ATOM 1440 C C . TRP B 1 30 ? -0.106 13.93 -2.213 1 98.81 30 TRP B C 1
ATOM 1442 O O . TRP B 1 30 ? -0.48 12.758 -2.275 1 98.81 30 TRP B O 1
ATOM 1452 N N . TRP B 1 31 ? -0.499 14.703 -1.151 1 98.75 31 TRP B N 1
ATOM 1453 C CA . TRP B 1 31 ? -1.238 14.125 -0.036 1 98.75 31 TRP B CA 1
ATOM 1454 C C . TRP B 1 31 ? -2.621 14.75 0.088 1 98.75 31 TRP B C 1
ATOM 1456 O O . TRP B 1 31 ? -3.637 14.055 -0.003 1 98.75 31 TRP B O 1
ATOM 1466 N N . ALA B 1 32 ? -2.807 16.031 0.148 1 98.5 32 ALA B N 1
ATOM 1467 C CA . ALA B 1 32 ? -4.047 16.719 0.489 1 98.5 32 ALA B CA 1
ATOM 1468 C C . ALA B 1 32 ? -4.453 17.703 -0.608 1 98.5 32 ALA B C 1
ATOM 1470 O O . ALA B 1 32 ? -3.654 18.016 -1.492 1 98.5 32 ALA B O 1
ATOM 1471 N N . THR B 1 33 ? -5.664 18.188 -0.546 1 98.19 33 THR B N 1
ATOM 1472 C CA . THR B 1 33 ? -6.18 19.172 -1.502 1 98.19 33 THR B CA 1
ATOM 1473 C C . THR B 1 33 ? -5.414 20.484 -1.395 1 98.19 33 THR B C 1
ATOM 1475 O O . THR B 1 33 ? -5.078 21.094 -2.41 1 98.19 33 THR B O 1
ATOM 1478 N N . SER B 1 34 ? -5.176 20.891 -0.156 1 98.25 34 SER B N 1
ATOM 1479 C CA . SER B 1 34 ? -4.418 22.109 0.133 1 98.25 34 SER B CA 1
ATOM 1480 C C . SER B 1 34 ? -3.715 22.016 1.482 1 98.25 34 SER B C 1
ATOM 1482 O O . SER B 1 34 ? -4.047 21.141 2.299 1 98.25 34 SER B O 1
ATOM 1484 N N . ALA B 1 35 ? -2.736 22.828 1.637 1 98.38 35 ALA B N 1
ATOM 1485 C CA . ALA B 1 35 ? -1.961 22.859 2.873 1 98.38 35 ALA B CA 1
ATOM 1486 C C . ALA B 1 35 ? -1.487 24.281 3.182 1 98.38 35 ALA B C 1
ATOM 1488 O O . ALA B 1 35 ? -1.203 25.047 2.268 1 98.38 35 ALA B O 1
ATOM 1489 N N . SER B 1 36 ? -1.445 24.609 4.402 1 98.31 36 SER B N 1
ATOM 1490 C CA . SER B 1 36 ? -0.97 25.906 4.871 1 98.31 36 SER B CA 1
ATOM 1491 C C . SER B 1 36 ? -0.223 25.781 6.195 1 98.31 36 SER B C 1
ATOM 1493 O O . SER B 1 36 ? -0.202 24.703 6.797 1 98.31 36 SER B O 1
ATOM 1495 N N . GLY B 1 37 ? 0.421 26.875 6.625 1 97.56 37 GLY B N 1
ATOM 1496 C CA . GLY B 1 37 ? 1.176 26.875 7.867 1 97.56 37 GLY B CA 1
ATOM 1497 C C . GLY B 1 37 ? 2.652 27.156 7.668 1 97.56 37 GLY B C 1
ATOM 1498 O O . GLY B 1 37 ? 3.053 27.688 6.629 1 97.56 37 GLY B O 1
ATOM 1499 N N . SER B 1 38 ? 3.395 26.969 8.758 1 94.31 38 SER B N 1
ATOM 1500 C CA . SER B 1 38 ? 4.832 27.203 8.727 1 94.31 38 SER B CA 1
ATOM 1501 C C . SER B 1 38 ? 5.613 25.906 8.633 1 94.31 38 SER B C 1
ATOM 1503 O O . SER B 1 38 ? 5.047 24.828 8.797 1 94.31 38 SER B O 1
ATOM 1505 N N . ASP B 1 39 ? 6.816 25.984 8.266 1 96.5 39 ASP B N 1
ATOM 1506 C CA . ASP B 1 39 ? 7.637 24.797 8.023 1 96.5 39 ASP B CA 1
ATOM 1507 C C . ASP B 1 39 ? 8.82 24.75 8.992 1 96.5 39 ASP B C 1
ATOM 1509 O O . ASP B 1 39 ? 9.922 24.344 8.609 1 96.5 39 ASP B O 1
ATOM 1513 N N . SER B 1 40 ? 8.562 25.203 10.211 1 97.38 40 SER B N 1
ATOM 1514 C CA . SER B 1 40 ? 9.594 25.156 11.25 1 97.38 40 SER B CA 1
ATOM 1515 C C . SER B 1 40 ? 9.164 24.266 12.406 1 97.38 40 SER B C 1
ATOM 1517 O O . SER B 1 40 ? 7.969 24.094 12.656 1 97.38 40 SER B O 1
ATOM 1519 N N . VAL B 1 41 ? 10.211 23.734 13.133 1 98.5 41 VAL B N 1
ATOM 1520 C CA . VAL B 1 41 ? 9.945 22.859 14.273 1 98.5 41 VAL B CA 1
ATOM 1521 C C . VAL B 1 41 ? 9.047 23.594 15.273 1 98.5 41 VAL B C 1
ATOM 1523 O O . VAL B 1 41 ? 9.266 24.766 15.586 1 98.5 41 VAL B O 1
ATOM 1526 N N . GLY B 1 42 ? 8.086 22.938 15.703 1 98.38 42 GLY B N 1
ATOM 1527 C CA . GLY B 1 42 ? 7.168 23.5 16.672 1 98.38 42 GLY B CA 1
ATOM 1528 C C . GLY B 1 42 ? 5.949 24.141 16.031 1 98.38 42 GLY B C 1
ATOM 1529 O O . GLY B 1 42 ? 4.957 24.422 16.719 1 98.38 42 GLY B O 1
ATOM 1530 N N . SER B 1 43 ? 5.961 24.391 14.766 1 98.25 43 SER B N 1
ATOM 1531 C CA . SER B 1 43 ? 4.852 25.016 14.055 1 98.25 43 SER B CA 1
ATOM 1532 C C . SER B 1 43 ? 3.82 23.984 13.625 1 98.25 43 SER B C 1
ATOM 1534 O O . SER B 1 43 ? 4.031 22.781 13.805 1 98.25 43 SER B O 1
ATOM 1536 N N . LEU B 1 44 ? 2.682 24.469 13.172 1 98.44 44 LEU B N 1
ATOM 1537 C CA . LEU B 1 44 ? 1.59 23.594 12.727 1 98.44 44 LEU B CA 1
ATOM 1538 C C . LEU B 1 44 ? 1.422 23.672 11.219 1 98.44 44 LEU B C 1
ATOM 1540 O O . LEU B 1 44 ? 1.523 24.734 10.617 1 98.44 44 LEU B O 1
AT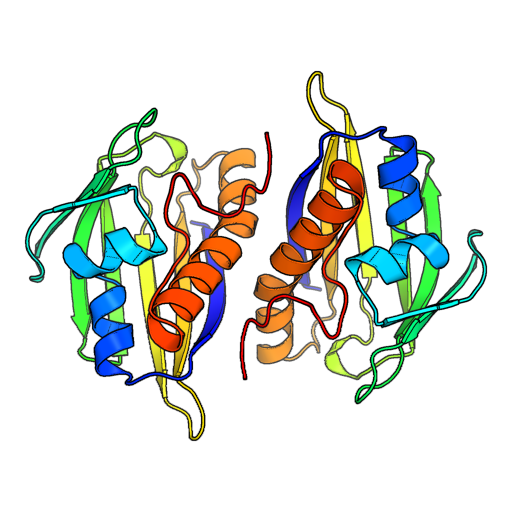OM 1544 N N . ILE B 1 45 ? 1.241 22.531 10.609 1 98.62 45 ILE B N 1
ATOM 1545 C CA . ILE B 1 45 ? 0.819 22.391 9.219 1 98.62 45 ILE B CA 1
ATOM 1546 C C . ILE B 1 45 ? -0.661 22.016 9.164 1 98.62 45 ILE B C 1
ATOM 1548 O O . ILE B 1 45 ? -1.097 21.078 9.844 1 98.62 45 ILE B O 1
ATOM 1552 N N . LYS B 1 46 ? -1.427 22.719 8.414 1 98.56 46 LYS B N 1
ATOM 1553 C CA . LYS B 1 46 ? -2.84 22.406 8.211 1 98.56 46 LYS B CA 1
ATOM 1554 C C . LYS B 1 46 ? -3.082 21.797 6.84 1 98.56 46 LYS B C 1
ATOM 1556 O O . LYS B 1 46 ? -2.693 22.375 5.82 1 98.56 46 LYS B O 1
ATOM 1561 N N . LEU B 1 47 ? -3.639 20.625 6.812 1 98.5 47 LEU B N 1
ATOM 1562 C CA . LEU B 1 47 ? -4.012 19.938 5.582 1 98.5 47 LEU B CA 1
ATOM 1563 C C . LEU B 1 47 ? -5.527 19.844 5.445 1 98.5 47 LEU B C 1
ATOM 1565 O O . LEU B 1 47 ? -6.219 19.453 6.387 1 98.5 47 LEU B O 1
ATOM 1569 N N . MET B 1 48 ? -5.992 20.172 4.277 1 98.31 48 MET B N 1
ATOM 1570 C CA . MET B 1 48 ? -7.434 20.172 4.043 1 98.31 48 MET B CA 1
ATOM 1571 C C . MET B 1 48 ? -7.84 19 3.148 1 98.31 48 MET B C 1
ATOM 1573 O O . MET B 1 48 ? -7.191 18.734 2.137 1 98.31 48 MET B O 1
ATOM 1577 N N . PHE B 1 49 ? -8.859 18.328 3.592 1 97.44 49 PHE B N 1
ATOM 1578 C CA . PHE B 1 49 ? -9.516 17.25 2.863 1 97.44 49 PHE B CA 1
ATOM 1579 C C . PHE B 1 49 ? -11.016 17.5 2.754 1 97.44 49 PHE B C 1
ATOM 1581 O O . PHE B 1 49 ? -11.781 17.109 3.633 1 97.44 49 PHE B O 1
ATOM 1588 N N . PRO B 1 50 ? -11.367 18.188 1.737 1 96 50 PRO B N 1
ATOM 1589 C CA . PRO B 1 50 ? -12.789 18.516 1.634 1 96 50 PRO B CA 1
ATOM 1590 C C . PRO B 1 50 ? -13.703 17.328 1.915 1 96 50 PRO B C 1
ATOM 1592 O O . PRO B 1 50 ? -13.461 16.234 1.4 1 96 50 PRO B O 1
ATOM 1595 N N . GLY B 1 51 ? -14.734 17.609 2.709 1 94.5 51 GLY B N 1
ATOM 1596 C CA . GLY B 1 51 ? -15.656 16.547 3.082 1 94.5 51 GLY B CA 1
ATOM 1597 C C . GLY B 1 51 ? -15.266 15.836 4.371 1 94.5 51 GLY B C 1
ATOM 1598 O O . GLY B 1 51 ? -16.031 15.039 4.902 1 94.5 51 GLY B O 1
ATOM 1599 N N . TYR B 1 52 ? -14.039 16.125 4.836 1 93.81 52 TYR B N 1
ATOM 1600 C CA . TYR B 1 52 ? -13.539 15.578 6.094 1 93.81 52 TYR B CA 1
ATOM 1601 C C . TYR B 1 52 ? -13.031 16.688 7.008 1 93.81 52 TYR B C 1
ATOM 1603 O O . TYR B 1 52 ? -12.906 17.844 6.59 1 93.81 52 TYR B O 1
ATOM 1611 N N . LEU B 1 53 ? -12.82 16.344 8.227 1 94.88 53 LEU B N 1
ATOM 1612 C CA . LEU B 1 53 ? -12.156 17.281 9.125 1 94.88 53 LEU B CA 1
ATOM 1613 C C . LEU B 1 53 ? -10.727 17.547 8.68 1 94.88 53 LEU B C 1
ATOM 1615 O O . LEU B 1 53 ? -10.031 16.625 8.234 1 94.88 53 LEU B O 1
ATOM 1619 N N . ASP B 1 54 ? -10.32 18.719 8.797 1 95.56 54 ASP B N 1
ATOM 1620 C CA . ASP B 1 54 ? -8.938 19.094 8.492 1 95.56 54 ASP B CA 1
ATOM 1621 C C . ASP B 1 54 ? -7.965 18.422 9.461 1 95.56 54 ASP B C 1
ATOM 1623 O O . ASP B 1 54 ? -8.328 18.125 10.602 1 95.56 54 ASP B O 1
ATOM 1627 N N . HIS B 1 55 ? -6.777 18.188 8.938 1 97.69 55 HIS B N 1
ATOM 1628 C CA . HIS B 1 55 ? -5.684 17.719 9.781 1 97.69 55 HIS B CA 1
ATOM 1629 C C . HIS B 1 55 ? -4.793 18.875 10.211 1 97.69 55 HIS B C 1
ATOM 1631 O O . HIS B 1 55 ? -4.438 19.734 9.398 1 97.69 55 HIS B O 1
ATOM 1637 N N . GLU B 1 56 ? -4.426 18.938 11.406 1 98.44 56 GLU B N 1
ATOM 1638 C CA . GLU B 1 56 ? -3.35 19.812 11.875 1 98.44 56 GLU B CA 1
ATOM 1639 C C . GLU B 1 56 ? -2.189 19 12.445 1 98.44 56 GLU B C 1
ATOM 1641 O O . GLU B 1 56 ? -2.361 18.25 13.414 1 98.44 56 GLU B O 1
ATOM 1646 N N . TRP B 1 57 ? -1.061 19.172 11.805 1 98.69 57 TRP B N 1
ATOM 1647 C CA . TRP B 1 57 ? 0.128 18.422 12.18 1 98.69 57 TRP B CA 1
ATOM 1648 C C . TRP B 1 57 ? 1.191 19.328 12.781 1 98.69 57 TRP B C 1
ATOM 1650 O O . TRP B 1 57 ? 1.543 20.359 12.18 1 98.69 57 TRP B O 1
ATOM 1660 N N . GLU B 1 58 ? 1.702 19 13.914 1 98.81 58 GLU B N 1
ATOM 1661 C CA . GLU B 1 58 ? 2.852 19.703 14.484 1 98.81 58 GLU B CA 1
ATOM 1662 C C . GLU B 1 58 ? 4.164 19.125 13.961 1 98.81 58 GLU B C 1
ATOM 1664 O O . GLU B 1 58 ? 4.348 17.906 13.945 1 98.81 58 GLU B O 1
ATOM 1669 N N . ILE B 1 59 ? 5.078 20.016 13.523 1 98.88 59 ILE B N 1
ATOM 1670 C CA . ILE B 1 59 ? 6.43 19.594 13.188 1 98.88 59 ILE B CA 1
ATOM 1671 C C . ILE B 1 59 ? 7.234 19.391 14.477 1 98.88 59 ILE B C 1
ATOM 1673 O O . ILE B 1 59 ? 7.578 20.359 15.156 1 98.88 59 ILE B O 1
ATOM 1677 N N . VAL B 1 60 ? 7.527 18.172 14.758 1 98.81 60 VAL B N 1
ATOM 1678 C CA . VAL B 1 60 ? 8.188 17.812 16.016 1 98.81 60 VAL B CA 1
ATOM 1679 C C . VAL B 1 60 ? 9.695 17.828 15.82 1 98.81 60 VAL B C 1
ATOM 1681 O O . VAL B 1 60 ? 10.438 18.25 16.703 1 98.81 60 VAL B O 1
ATOM 1684 N N . GLU B 1 61 ? 10.125 17.344 14.719 1 98.81 61 GLU B N 1
ATOM 1685 C CA . GLU B 1 61 ? 11.555 17.219 14.43 1 98.81 61 GLU B CA 1
ATOM 1686 C C . GLU B 1 61 ? 11.836 17.359 12.938 1 98.81 61 GLU B C 1
ATOM 1688 O O . GLU B 1 61 ? 11.086 16.812 12.109 1 98.81 61 GLU B O 1
ATOM 1693 N N . LEU B 1 62 ? 12.836 18.094 12.656 1 98.69 62 LEU B N 1
ATOM 1694 C CA . LEU B 1 62 ? 13.422 18.172 11.32 1 98.69 62 LEU B CA 1
ATOM 1695 C C . LEU B 1 62 ? 14.922 17.906 11.367 1 98.69 62 LEU B C 1
ATOM 1697 O O . LEU B 1 62 ? 15.695 18.734 11.852 1 98.69 62 LEU B O 1
ATOM 1701 N N . ALA B 1 63 ? 15.289 16.75 11.047 1 98.69 63 ALA B N 1
ATOM 1702 C CA . ALA B 1 63 ? 16.688 16.422 10.82 1 98.69 63 ALA B CA 1
ATOM 1703 C C . ALA B 1 63 ? 17.016 16.422 9.328 1 98.69 63 ALA B C 1
ATOM 1705 O O . ALA B 1 63 ? 16.641 15.5 8.602 1 98.69 63 ALA B O 1
ATOM 1706 N N . GLU B 1 64 ? 17.719 17.422 8.914 1 98.19 6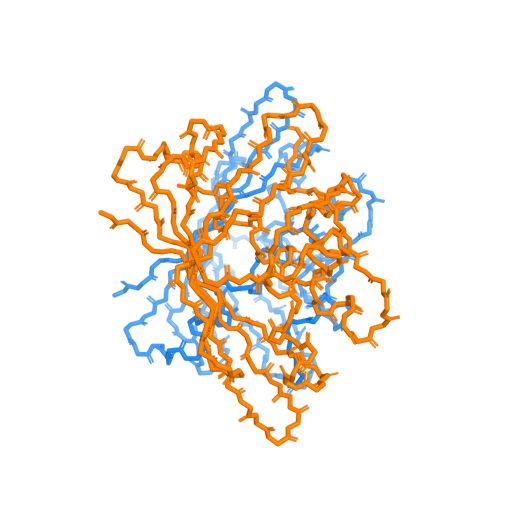4 GLU B N 1
ATOM 1707 C CA . GLU B 1 64 ? 17.906 17.734 7.492 1 98.19 64 GLU B CA 1
ATOM 1708 C C . GLU B 1 64 ? 18.359 16.5 6.719 1 98.19 64 GLU B C 1
ATOM 1710 O O . GLU B 1 64 ? 19.375 15.883 7.055 1 98.19 64 GLU B O 1
ATOM 1715 N N . ASN B 1 65 ? 17.547 16.094 5.695 1 98.38 65 ASN B N 1
ATOM 1716 C CA . ASN B 1 65 ? 17.797 15.016 4.742 1 98.38 65 ASN B CA 1
ATOM 1717 C C . ASN B 1 65 ? 17.891 13.664 5.441 1 98.38 65 ASN B C 1
ATOM 1719 O O . ASN B 1 65 ? 18.422 12.703 4.879 1 98.38 65 ASN B O 1
ATOM 1723 N N . GLU B 1 66 ? 17.438 13.57 6.668 1 98.56 66 GLU B N 1
ATOM 1724 C CA . GLU B 1 66 ? 17.547 12.32 7.418 1 98.56 66 GLU B CA 1
ATOM 1725 C C . GLU B 1 66 ? 16.188 11.875 7.961 1 98.56 66 GLU B C 1
ATOM 1727 O O . GLU B 1 66 ? 15.82 10.711 7.824 1 98.56 66 GLU B O 1
ATOM 1732 N N . ARG B 1 67 ? 15.477 12.805 8.562 1 98.75 67 ARG B N 1
ATOM 1733 C CA . ARG B 1 67 ? 14.242 12.398 9.227 1 98.75 67 ARG B CA 1
ATOM 1734 C C . ARG B 1 67 ? 13.297 13.586 9.398 1 98.75 67 ARG B C 1
ATOM 1736 O O . ARG B 1 67 ? 13.742 14.711 9.633 1 98.75 67 ARG B O 1
ATOM 1743 N N . VAL B 1 68 ? 12.055 13.383 9.258 1 98.88 68 VAL B N 1
ATOM 1744 C CA . VAL B 1 68 ? 10.977 14.305 9.586 1 98.88 68 VAL B CA 1
ATOM 1745 C C . VAL B 1 68 ? 9.992 13.625 10.539 1 98.88 68 VAL B C 1
ATOM 1747 O O . VAL B 1 68 ? 9.617 12.469 10.328 1 98.88 68 VAL B O 1
ATOM 1750 N N . HIS B 1 69 ? 9.664 14.211 11.625 1 98.88 69 HIS B N 1
ATOM 1751 C CA . HIS B 1 69 ? 8.695 13.688 12.586 1 98.88 69 HIS B CA 1
ATOM 1752 C C . HIS B 1 69 ? 7.531 14.656 12.766 1 98.88 69 HIS B C 1
ATOM 1754 O O . HIS B 1 69 ? 7.734 15.82 13.117 1 98.88 69 HIS B O 1
ATOM 1760 N N . LEU B 1 70 ? 6.348 14.234 12.469 1 98.88 70 LEU B N 1
ATOM 1761 C CA . LEU B 1 70 ? 5.117 15.008 12.633 1 98.88 70 LEU B CA 1
ATOM 1762 C C . LEU B 1 70 ? 4.199 14.352 13.664 1 98.88 70 LEU B C 1
ATOM 1764 O O . LEU B 1 70 ? 4.117 13.125 13.734 1 98.88 70 LEU B O 1
ATOM 1768 N N . ARG B 1 71 ? 3.502 15.141 14.414 1 98.75 71 ARG B N 1
ATOM 1769 C CA . ARG B 1 71 ? 2.51 14.68 15.383 1 98.75 71 ARG B CA 1
ATOM 1770 C C . ARG B 1 71 ? 1.158 15.344 15.133 1 98.75 71 ARG B C 1
ATOM 1772 O O . ARG B 1 71 ? 1.076 16.562 14.992 1 98.75 71 ARG B O 1
ATOM 1779 N N . LEU B 1 72 ? 0.17 14.508 15.086 1 98.5 72 LEU B N 1
ATOM 1780 C CA . LEU B 1 72 ? -1.151 15.078 14.844 1 98.5 72 LEU B CA 1
ATOM 1781 C C . LEU B 1 72 ? -1.612 15.906 16.031 1 98.5 72 LEU B C 1
ATOM 1783 O O . LEU B 1 72 ? -1.606 15.422 17.172 1 98.5 72 LEU B O 1
ATOM 1787 N N . HIS B 1 73 ? -1.956 17.172 15.766 1 98.06 73 HIS B N 1
ATOM 1788 C CA . HIS B 1 73 ? -2.475 18.078 16.781 1 98.06 73 HIS B CA 1
ATOM 1789 C C . HIS B 1 73 ? -3.998 18.047 16.828 1 98.06 73 HIS B C 1
ATOM 1791 O O . HIS B 1 73 ? -4.59 18.047 17.906 1 98.06 73 HIS B O 1
ATOM 1797 N N . SER B 1 74 ? -4.641 18.047 15.688 1 97.5 74 SER B N 1
ATOM 1798 C CA . SER B 1 74 ? -6.09 17.938 15.562 1 97.5 74 SER B CA 1
ATOM 1799 C C . SER B 1 74 ? -6.484 17.25 14.25 1 97.5 74 SER B C 1
ATOM 1801 O O . SER B 1 74 ? -5.805 17.406 13.234 1 97.5 74 SER B O 1
ATOM 1803 N N . GLY B 1 75 ? -7.582 16.531 14.219 1 96.88 75 GLY B N 1
ATOM 1804 C CA . GLY B 1 75 ? -8.07 15.797 13.055 1 96.88 75 GLY B CA 1
ATOM 1805 C C . GLY B 1 75 ? -9.203 14.852 13.391 1 96.88 75 GLY B C 1
ATOM 1806 O O . GLY B 1 75 ? -9.75 14.883 14.492 1 96.88 75 GLY B O 1
ATOM 1807 N N . PRO B 1 76 ? -9.625 14.102 12.406 1 96.19 76 PRO B N 1
ATOM 1808 C CA . PRO B 1 76 ? -10.711 13.148 12.648 1 96.19 76 PRO B CA 1
ATOM 1809 C C . PRO B 1 76 ? -10.344 12.078 13.672 1 96.19 76 PRO B C 1
ATOM 1811 O O . PRO B 1 76 ? -9.164 11.758 13.836 1 96.19 76 PRO B O 1
ATOM 1814 N N . ASP B 1 77 ? -11.258 11.43 14.312 1 94.94 77 ASP B N 1
ATOM 1815 C CA . ASP B 1 77 ? -11.141 10.539 15.461 1 94.94 77 ASP B CA 1
ATOM 1816 C C . ASP B 1 77 ? -10.148 9.406 15.18 1 94.94 77 ASP B C 1
ATOM 1818 O O . ASP B 1 77 ? -9.25 9.148 15.984 1 94.94 77 ASP B O 1
ATOM 1822 N N . PRO B 1 78 ? -10.211 8.758 14.047 1 95.25 78 PRO B N 1
ATOM 1823 C CA . PRO B 1 78 ? -9.32 7.617 13.836 1 95.25 78 PRO B CA 1
ATOM 1824 C C . PRO B 1 78 ? -7.844 8.016 13.797 1 95.25 78 PRO B C 1
ATOM 1826 O O . PRO B 1 78 ? -6.965 7.168 13.969 1 95.25 78 PRO B O 1
ATOM 1829 N N . TRP B 1 79 ? -7.59 9.273 13.602 1 96.62 79 TRP B N 1
ATOM 1830 C CA . TRP B 1 79 ? -6.219 9.75 13.461 1 96.62 79 TRP B CA 1
ATOM 1831 C C . TRP B 1 79 ? -5.672 10.258 14.789 1 96.62 79 TRP B C 1
ATOM 1833 O O . TRP B 1 79 ? -4.473 10.508 14.922 1 96.62 79 TRP B O 1
ATOM 1843 N N . LEU B 1 80 ? -6.527 10.484 15.727 1 96.12 80 LEU B N 1
ATOM 1844 C CA . LEU B 1 80 ? -6.098 11.086 16.984 1 96.12 80 LEU B CA 1
ATOM 1845 C C . LEU B 1 80 ? -4.992 10.266 17.641 1 96.12 80 LEU B C 1
ATOM 1847 O O . LEU B 1 80 ? -5.09 9.039 17.719 1 96.12 80 LEU B O 1
ATOM 1851 N N . GLY B 1 81 ? -3.947 10.984 18.047 1 96.25 81 GLY B N 1
ATOM 1852 C CA . GLY B 1 81 ? -2.809 10.328 18.672 1 96.25 81 GLY B CA 1
ATOM 1853 C C . GLY B 1 81 ? -1.785 9.828 17.672 1 96.25 81 GLY B C 1
ATOM 1854 O O . GLY B 1 81 ? -0.767 9.25 18.062 1 96.25 81 GLY B O 1
ATOM 1855 N N . SER B 1 82 ? -1.961 10.094 16.391 1 97.8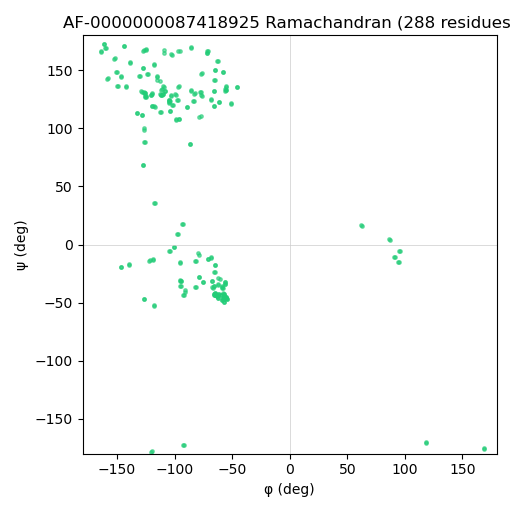8 82 SER B N 1
ATOM 1856 C CA . SER B 1 82 ? -1.08 9.617 15.336 1 97.88 82 SER B CA 1
ATOM 1857 C C . SER B 1 82 ? 0.213 10.422 15.289 1 97.88 82 SER B C 1
ATOM 1859 O O . SER B 1 82 ? 0.21 11.633 15.547 1 97.88 82 SER B O 1
ATOM 1861 N N . GLU B 1 83 ? 1.231 9.711 14.914 1 98.69 83 GLU B N 1
ATOM 1862 C CA . GLU B 1 83 ? 2.504 10.312 14.523 1 98.69 83 GLU B CA 1
ATOM 1863 C C . GLU B 1 83 ? 2.992 9.75 13.195 1 98.69 83 GLU B C 1
ATOM 1865 O O . GLU B 1 83 ? 2.766 8.578 12.883 1 98.69 83 GLU B O 1
ATOM 1870 N N . LEU B 1 84 ? 3.615 10.625 12.453 1 98.81 84 LEU B N 1
ATOM 1871 C CA . LEU B 1 84 ? 4.246 10.219 11.203 1 98.81 84 LEU B CA 1
ATOM 1872 C C . LEU B 1 84 ? 5.746 10.492 11.242 1 98.81 84 LEU B C 1
ATOM 1874 O O . LEU B 1 84 ? 6.18 11.578 11.633 1 98.81 84 LEU B O 1
ATOM 1878 N N . ARG B 1 85 ? 6.48 9.492 10.898 1 98.88 85 ARG B N 1
ATOM 1879 C CA . ARG B 1 85 ? 7.926 9.641 10.75 1 98.88 85 ARG B CA 1
ATOM 1880 C C . ARG B 1 85 ? 8.359 9.297 9.328 1 98.88 85 ARG B C 1
ATOM 1882 O O . ARG B 1 85 ? 7.969 8.258 8.781 1 98.88 85 ARG B O 1
ATOM 1889 N N . PHE B 1 86 ? 9.094 10.195 8.75 1 98.88 86 PHE B N 1
ATOM 1890 C CA . PHE B 1 86 ? 9.75 9.953 7.469 1 98.88 86 PHE B CA 1
ATOM 1891 C C . PHE B 1 86 ? 11.258 9.836 7.648 1 98.88 86 PHE B C 1
ATOM 1893 O O . PHE B 1 86 ? 11.875 10.664 8.328 1 98.88 86 PHE B O 1
ATOM 1900 N N . GLU B 1 87 ? 11.766 8.836 7.117 1 98.88 87 GLU B N 1
ATOM 1901 C CA . GLU B 1 87 ? 13.219 8.641 7.105 1 98.88 87 GLU B CA 1
ATOM 1902 C C . GLU B 1 87 ? 13.742 8.469 5.684 1 98.88 87 GLU B C 1
ATOM 1904 O O . GLU B 1 87 ? 13.07 7.883 4.836 1 98.88 87 GLU B O 1
ATOM 1909 N N . PHE B 1 88 ? 14.93 8.945 5.461 1 98.75 88 PHE B N 1
ATOM 1910 C CA . PHE B 1 88 ? 15.484 8.992 4.113 1 98.75 88 PHE B CA 1
ATOM 1911 C C . PHE B 1 88 ? 16.844 8.312 4.066 1 98.75 88 PHE B C 1
ATOM 1913 O O . PHE B 1 88 ? 17.688 8.539 4.938 1 98.75 88 PHE B O 1
ATOM 1920 N N . LEU B 1 89 ? 17 7.473 3.148 1 98.25 89 LEU B N 1
ATOM 1921 C CA . LEU B 1 89 ? 18.281 6.801 2.924 1 98.25 89 LEU B CA 1
ATOM 1922 C C . LEU B 1 89 ? 18.703 6.922 1.466 1 98.25 89 LEU B C 1
ATOM 1924 O O . LEU B 1 89 ? 18.109 6.297 0.585 1 98.25 89 LEU B O 1
ATOM 1928 N N . ALA B 1 90 ? 19.75 7.668 1.203 1 97.88 90 ALA B N 1
ATOM 1929 C CA . ALA B 1 90 ? 20.266 7.832 -0.151 1 97.88 90 ALA B CA 1
ATOM 1930 C C . ALA B 1 90 ? 21.078 6.609 -0.578 1 97.88 90 ALA B C 1
ATOM 1932 O O . ALA B 1 90 ? 21.859 6.074 0.207 1 97.88 90 ALA B O 1
ATOM 1933 N N . THR B 1 91 ? 20.75 6.168 -1.731 1 96.62 91 THR B N 1
ATOM 1934 C CA . THR B 1 91 ? 21.562 5.152 -2.381 1 96.62 91 THR B CA 1
ATOM 1935 C C . THR B 1 91 ? 22.094 5.656 -3.719 1 96.62 91 THR B C 1
ATOM 1937 O O . THR B 1 91 ? 21.938 6.832 -4.055 1 96.62 91 THR B O 1
ATOM 1940 N N . THR B 1 92 ? 22.812 4.855 -4.441 1 93.94 92 THR B N 1
ATOM 1941 C CA . THR B 1 92 ? 23.438 5.266 -5.688 1 93.94 92 THR B CA 1
ATOM 1942 C C . THR B 1 92 ? 22.391 5.68 -6.715 1 93.94 92 THR B C 1
ATOM 1944 O O . THR B 1 92 ? 22.578 6.672 -7.43 1 93.94 92 THR B O 1
ATOM 1947 N N . ASP B 1 93 ? 21.25 5.094 -6.754 1 94.69 93 ASP B N 1
ATOM 1948 C CA . ASP B 1 93 ? 20.344 5.277 -7.887 1 94.69 93 ASP B CA 1
ATOM 1949 C C . ASP B 1 93 ? 19.031 5.906 -7.445 1 94.69 93 ASP B C 1
ATOM 1951 O O . ASP B 1 93 ? 18.25 6.387 -8.273 1 94.69 93 ASP B O 1
ATOM 1955 N N . GLN B 1 94 ? 18.797 5.93 -6.117 1 98.25 94 GLN B N 1
ATOM 1956 C CA . GLN B 1 94 ? 17.531 6.449 -5.625 1 98.25 94 GLN B CA 1
ATOM 1957 C C . GLN B 1 94 ? 17.609 6.766 -4.137 1 98.25 94 GLN B C 1
ATOM 1959 O O . GLN B 1 94 ? 18.625 6.508 -3.49 1 98.25 94 GLN B O 1
ATOM 1964 N N . VAL B 1 95 ? 16.703 7.453 -3.621 1 98.81 95 VAL B N 1
ATOM 1965 C CA . VAL B 1 95 ? 16.516 7.699 -2.193 1 98.81 95 VAL B CA 1
ATOM 1966 C C . VAL B 1 95 ? 15.352 6.863 -1.669 1 98.81 95 VAL B C 1
ATOM 1968 O O . VAL B 1 95 ? 14.25 6.914 -2.221 1 98.81 95 VAL B O 1
ATOM 1971 N N . PHE B 1 96 ? 15.586 6.074 -0.689 1 98.69 96 PHE B N 1
ATOM 1972 C CA . PHE B 1 96 ? 14.508 5.336 -0.038 1 98.69 96 PHE B CA 1
ATOM 1973 C C . PHE B 1 96 ? 13.82 6.195 1.016 1 98.69 96 PHE B C 1
ATOM 1975 O O . PHE B 1 96 ? 14.484 6.793 1.866 1 98.69 96 PHE B O 1
ATOM 1982 N N . VAL B 1 97 ? 12.57 6.348 0.885 1 98.88 97 VAL B N 1
ATOM 1983 C CA . VAL B 1 97 ? 11.727 7.035 1.855 1 98.88 97 VAL B CA 1
ATOM 1984 C C . VAL B 1 97 ? 10.93 6.012 2.666 1 98.88 97 VAL B C 1
ATOM 1986 O O . VAL B 1 97 ? 10.117 5.27 2.111 1 98.88 97 VAL B O 1
ATOM 1989 N N . THR B 1 98 ? 11.188 5.93 3.938 1 98.81 98 THR B N 1
ATOM 1990 C CA . THR B 1 98 ? 10.406 5.082 4.828 1 98.81 98 THR B CA 1
ATOM 1991 C C . THR B 1 98 ? 9.406 5.91 5.629 1 98.81 98 THR B C 1
ATOM 1993 O O . THR B 1 98 ? 9.789 6.855 6.324 1 98.81 98 THR B O 1
ATOM 1996 N N . LEU B 1 99 ? 8.156 5.641 5.488 1 98.94 99 LEU B N 1
ATOM 1997 C CA . LEU B 1 99 ? 7.102 6.227 6.305 1 98.94 99 LEU B CA 1
ATOM 1998 C C . LEU B 1 99 ? 6.703 5.285 7.438 1 98.94 99 LEU B C 1
ATOM 2000 O O . LEU B 1 99 ? 6.402 4.113 7.199 1 98.94 99 LEU B O 1
ATOM 2004 N N . THR B 1 100 ? 6.754 5.711 8.633 1 98.81 100 THR B N 1
ATOM 2005 C CA . THR B 1 100 ? 6.199 5.027 9.797 1 98.81 100 THR B CA 1
ATOM 2006 C C . THR B 1 100 ? 5.016 5.801 10.367 1 98.81 100 THR B C 1
ATOM 2008 O O . THR B 1 100 ? 5.152 6.961 10.758 1 98.81 100 THR B O 1
ATOM 2011 N N . HIS B 1 101 ? 3.877 5.246 10.289 1 98.81 101 HIS B N 1
ATOM 2012 C CA . HIS B 1 101 ? 2.686 5.773 10.945 1 98.81 101 HIS B CA 1
ATOM 2013 C C . HIS B 1 101 ? 2.443 5.082 12.281 1 98.81 101 HIS B C 1
ATOM 2015 O O . HIS B 1 101 ? 2.115 3.893 12.32 1 98.81 101 HIS B O 1
ATOM 2021 N N . ILE B 1 102 ? 2.664 5.766 13.375 1 98.25 102 ILE B N 1
ATOM 2022 C CA . ILE B 1 102 ? 2.404 5.266 14.719 1 98.25 102 ILE B CA 1
ATOM 2023 C C . ILE B 1 102 ? 0.971 5.602 15.125 1 98.25 102 ILE B C 1
ATOM 2025 O O . ILE B 1 102 ? 0.584 6.773 15.148 1 98.25 102 ILE B O 1
ATOM 2029 N N . THR B 1 103 ? 0.163 4.613 15.383 1 97.25 103 THR B N 1
ATOM 2030 C CA . THR B 1 103 ? -1.203 4.809 15.852 1 97.25 103 THR B CA 1
ATOM 2031 C C . THR B 1 103 ? -1.338 4.383 17.312 1 97.25 103 THR B C 1
ATOM 2033 O O . THR B 1 103 ? -0.436 3.75 17.859 1 97.25 103 THR B O 1
ATOM 2036 N N . VAL B 1 104 ? -2.436 4.809 17.906 1 94.62 104 VAL B N 1
ATOM 2037 C CA . VAL B 1 104 ? -2.658 4.492 19.312 1 94.62 104 VAL B CA 1
ATOM 2038 C C . VAL B 1 104 ? -3.533 3.246 19.438 1 94.62 104 VAL B C 1
ATOM 2040 O O . VAL B 1 104 ? -4.121 2.799 18.453 1 94.62 104 VAL B O 1
ATOM 2043 N N . ALA B 1 105 ? -3.617 2.66 20.609 1 89.75 105 ALA B N 1
ATOM 2044 C CA . ALA B 1 105 ? -4.348 1.422 20.875 1 89.75 105 ALA B CA 1
ATOM 2045 C C . ALA B 1 105 ? -5.836 1.592 20.562 1 89.75 105 ALA B C 1
ATOM 2047 O O . ALA B 1 105 ? -6.52 0.625 20.234 1 89.75 105 ALA B O 1
ATOM 2048 N N . GLU B 1 106 ? -6.312 2.771 20.703 1 92.31 106 GLU B N 1
ATOM 2049 C CA . GLU B 1 106 ? -7.734 3.062 20.547 1 92.31 106 GLU B CA 1
ATOM 2050 C C . GLU B 1 106 ? -8.117 3.156 19.078 1 92.31 106 GLU B C 1
ATOM 2052 O O . GLU B 1 106 ? -9.305 3.215 18.734 1 92.31 106 GLU B O 1
ATOM 2057 N N . THR B 1 107 ? -7.18 3.148 18.188 1 94.81 107 THR B N 1
ATOM 2058 C CA . THR B 1 107 ? -7.488 3.203 16.766 1 94.81 107 THR B CA 1
ATOM 2059 C C . THR B 1 107 ? -8.312 1.989 16.344 1 94.81 107 THR B C 1
ATOM 2061 O O . THR B 1 107 ? -7.883 0.849 16.516 1 94.81 107 THR B O 1
ATOM 2064 N N . PRO B 1 108 ? -9.492 2.283 15.781 1 95.69 108 PRO B N 1
ATOM 2065 C CA . PRO B 1 108 ? -10.328 1.163 15.336 1 95.69 108 PRO B CA 1
ATOM 2066 C C . PRO B 1 108 ? -9.625 0.276 14.312 1 95.69 108 PRO B C 1
ATOM 2068 O O . PRO B 1 108 ? -8.844 0.77 13.492 1 95.69 108 PRO B O 1
ATOM 2071 N N . ALA B 1 109 ? -9.938 -0.961 14.32 1 94.38 109 ALA B N 1
ATOM 2072 C CA . ALA B 1 109 ? -9.32 -1.935 13.422 1 94.38 109 ALA B CA 1
ATOM 2073 C C . ALA B 1 109 ? -9.516 -1.54 11.961 1 94.38 109 ALA B C 1
ATOM 2075 O O . ALA B 1 109 ? -8.602 -1.668 11.141 1 94.38 109 ALA B O 1
ATOM 2076 N N . GLU B 1 110 ? -10.727 -1.081 11.641 1 94.5 110 GLU B N 1
ATOM 2077 C CA . GLU B 1 110 ? -11.023 -0.681 10.273 1 94.5 110 GLU B CA 1
ATOM 2078 C C . GLU B 1 110 ? -10.141 0.482 9.828 1 94.5 110 GLU B C 1
ATOM 2080 O O . GLU B 1 110 ? -9.664 0.509 8.688 1 94.5 110 GLU B O 1
ATOM 2085 N N . ALA B 1 111 ? -9.977 1.42 10.695 1 96.44 111 ALA B N 1
ATOM 2086 C CA . ALA B 1 111 ? -9.117 2.561 10.398 1 96.44 111 ALA B CA 1
ATOM 2087 C C . ALA B 1 111 ? -7.664 2.123 10.227 1 96.44 111 ALA B C 1
ATOM 2089 O O . ALA B 1 111 ? -6.977 2.578 9.312 1 96.44 111 ALA B O 1
ATOM 2090 N N . TYR B 1 112 ? -7.215 1.243 11.109 1 97.06 112 TYR B N 1
ATOM 2091 C CA . TYR B 1 112 ? -5.863 0.701 11.016 1 97.06 112 TYR B CA 1
ATOM 2092 C C . TYR B 1 112 ? -5.633 0.033 9.664 1 97.06 112 TYR B C 1
ATOM 2094 O O . TYR B 1 112 ? -4.621 0.282 9.008 1 97.06 112 TYR B O 1
ATOM 2102 N N . GLN B 1 113 ? -6.609 -0.737 9.289 1 95.69 113 GLN B N 1
ATOM 2103 C CA . GLN B 1 113 ? -6.516 -1.43 8.008 1 95.69 113 GLN B CA 1
ATOM 2104 C C . GLN B 1 113 ? -6.5 -0.439 6.848 1 95.69 113 GLN B C 1
ATOM 2106 O O . GLN B 1 113 ? -5.789 -0.638 5.863 1 95.69 113 GLN B O 1
ATOM 2111 N N . TYR B 1 114 ? -7.309 0.538 6.949 1 97.38 114 TYR B N 1
ATOM 2112 C CA . TYR B 1 114 ? -7.324 1.587 5.934 1 97.38 114 TYR B CA 1
ATOM 2113 C C . TYR B 1 114 ? -5.957 2.246 5.812 1 97.38 114 TYR B C 1
ATOM 2115 O O . TYR B 1 114 ? -5.441 2.422 4.703 1 97.38 114 TYR B O 1
ATOM 2123 N N . PHE B 1 115 ? -5.348 2.596 6.957 1 98.12 115 PHE B N 1
ATOM 2124 C CA . PHE B 1 115 ? -4.035 3.229 6.945 1 98.12 115 PHE B CA 1
ATOM 2125 C C . PHE B 1 115 ? -3.006 2.33 6.27 1 98.12 115 PHE B C 1
ATOM 2127 O O . PHE B 1 115 ? -2.223 2.791 5.438 1 98.12 115 PHE B O 1
ATOM 2134 N N . CYS B 1 116 ? -3.062 1.039 6.613 1 98.06 116 CYS B N 1
ATOM 2135 C CA . CYS B 1 116 ? -2.111 0.071 6.078 1 98.06 116 CYS B CA 1
ATOM 2136 C C . CYS B 1 116 ? -2.17 0.03 4.559 1 98.06 116 CYS B C 1
ATOM 2138 O O . CYS B 1 116 ? -1.139 -0.099 3.895 1 98.06 116 CYS B O 1
ATOM 2140 N N . THR B 1 117 ? -3.336 0.18 4.02 1 98.69 117 THR B N 1
ATOM 2141 C CA . THR B 1 117 ? -3.533 -0.022 2.586 1 98.69 117 THR B CA 1
ATOM 2142 C C . THR B 1 117 ? -3.422 1.301 1.834 1 98.69 117 THR B C 1
ATOM 2144 O O . THR B 1 117 ? -2.957 1.334 0.692 1 98.69 117 THR B O 1
ATOM 2147 N N . LYS B 1 118 ? -3.797 2.367 2.43 1 98.69 118 LYS B N 1
ATOM 2148 C CA . LYS B 1 118 ? -3.904 3.648 1.737 1 98.69 118 LYS B CA 1
ATOM 2149 C C . LYS B 1 118 ? -2.543 4.328 1.628 1 98.69 118 LYS B C 1
ATOM 2151 O O . LYS B 1 118 ? -2.248 4.984 0.625 1 98.69 118 LYS B O 1
ATOM 2156 N N . TRP B 1 119 ? -1.672 4.23 2.613 1 98.81 119 TRP B N 1
ATOM 2157 C CA . TRP B 1 119 ? -0.4 4.949 2.646 1 98.81 119 TRP B CA 1
ATOM 2158 C C . TRP B 1 119 ? 0.428 4.645 1.403 1 98.81 119 TRP B C 1
ATOM 2160 O O . TRP B 1 119 ? 1.001 5.555 0.796 1 98.81 119 TRP B O 1
ATOM 2170 N N . PRO B 1 120 ? 0.529 3.334 0.983 1 98.81 120 PRO B N 1
ATOM 2171 C CA . PRO B 1 120 ? 1.314 3.09 -0.229 1 98.81 120 PRO B CA 1
ATOM 2172 C C . PRO B 1 120 ? 0.815 3.895 -1.427 1 98.81 120 PRO B C 1
ATOM 2174 O O . PRO B 1 120 ? 1.614 4.324 -2.262 1 98.81 120 PRO B O 1
ATOM 2177 N N . THR B 1 121 ? -0.476 4.145 -1.552 1 98.69 121 THR B N 1
ATOM 2178 C CA . THR B 1 121 ? -0.993 4.906 -2.684 1 98.69 121 THR B CA 1
ATOM 2179 C C . THR B 1 121 ? -0.526 6.355 -2.617 1 98.69 121 THR B C 1
ATOM 2181 O O . THR B 1 121 ? -0.207 6.961 -3.645 1 98.69 121 THR B O 1
ATOM 2184 N N . PHE B 1 122 ? -0.444 6.934 -1.417 1 98.81 122 PHE B N 1
ATOM 2185 C CA . PHE B 1 122 ? 0.037 8.305 -1.282 1 98.81 122 PHE B CA 1
ATOM 2186 C C . PHE B 1 122 ? 1.551 8.359 -1.444 1 98.81 122 PHE B C 1
ATOM 2188 O O . PHE B 1 122 ? 2.086 9.344 -1.96 1 98.81 122 PHE B O 1
ATOM 2195 N N . LEU B 1 123 ? 2.275 7.305 -1.035 1 98.88 123 LEU B N 1
ATOM 2196 C CA . LEU B 1 123 ? 3.719 7.258 -1.254 1 98.88 123 LEU B CA 1
ATOM 2197 C C . LEU B 1 123 ? 4.039 7.176 -2.742 1 98.88 123 LEU B C 1
ATOM 2199 O O . LEU B 1 123 ? 5.02 7.766 -3.203 1 98.88 123 LEU B O 1
ATOM 2203 N N . VAL B 1 124 ? 3.217 6.473 -3.479 1 98.62 124 VAL B N 1
ATOM 2204 C CA . VAL B 1 124 ? 3.35 6.438 -4.93 1 98.62 124 VAL B CA 1
ATOM 2205 C C . VAL B 1 124 ? 3.072 7.824 -5.508 1 98.62 124 VAL B C 1
ATOM 2207 O O . VAL B 1 124 ? 3.752 8.258 -6.441 1 98.62 124 VAL B O 1
ATOM 2210 N N . SER B 1 125 ? 2.043 8.477 -4.988 1 98.81 125 SER B N 1
ATOM 2211 C CA . SER B 1 125 ? 1.768 9.859 -5.379 1 98.81 125 SER B CA 1
ATOM 2212 C C . SER B 1 125 ? 2.979 10.758 -5.137 1 98.81 125 SER B C 1
ATOM 2214 O O . SER B 1 125 ? 3.338 11.562 -5.992 1 98.81 125 SER B O 1
ATOM 2216 N N . LEU B 1 126 ? 3.633 10.648 -3.969 1 98.88 126 LEU B N 1
A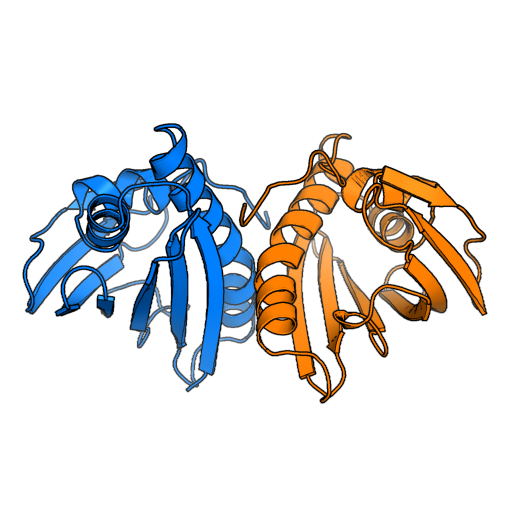TOM 2217 C CA . LEU B 1 126 ? 4.844 11.391 -3.637 1 98.88 126 LEU B CA 1
ATOM 2218 C C . LEU B 1 126 ? 5.941 11.125 -4.66 1 98.88 126 LEU B C 1
ATOM 2220 O O . LEU B 1 126 ? 6.57 12.055 -5.168 1 98.88 126 LEU B O 1
ATOM 2224 N N . LYS B 1 127 ? 6.121 9.828 -4.961 1 98.81 127 LYS B N 1
ATOM 2225 C CA . LYS B 1 127 ? 7.117 9.406 -5.941 1 98.81 127 LYS B CA 1
ATOM 2226 C C . LYS B 1 127 ? 6.855 10.047 -7.305 1 98.81 127 LYS B C 1
ATOM 2228 O O . LYS B 1 127 ? 7.762 10.625 -7.91 1 98.81 127 LYS B O 1
ATOM 2233 N N . GLN B 1 128 ? 5.605 9.977 -7.738 1 98.44 128 GLN B N 1
ATOM 2234 C CA . GLN B 1 128 ? 5.227 10.539 -9.031 1 98.44 128 GLN B CA 1
ATOM 2235 C C . GLN B 1 128 ? 5.426 12.047 -9.062 1 98.44 128 GLN B C 1
ATOM 2237 O O . GLN B 1 128 ? 5.906 12.602 -10.055 1 98.44 128 GLN B O 1
ATOM 2242 N N . TYR B 1 129 ? 5 12.719 -7.988 1 98.75 129 TYR B N 1
ATOM 2243 C CA . TYR B 1 129 ? 5.168 14.156 -7.871 1 98.75 129 TYR B CA 1
ATOM 2244 C C . TYR B 1 129 ? 6.629 14.555 -8.062 1 98.75 129 TYR B C 1
ATOM 2246 O O . TYR B 1 129 ? 6.941 15.438 -8.859 1 98.75 129 TYR B O 1
ATOM 2254 N N . LEU B 1 130 ? 7.531 13.844 -7.402 1 98.75 130 LEU B N 1
ATOM 2255 C CA . LEU B 1 130 ? 8.938 14.227 -7.375 1 98.75 130 LEU B CA 1
ATOM 2256 C C . LEU B 1 130 ? 9.641 13.812 -8.664 1 98.75 130 LEU B C 1
ATOM 2258 O O . LEU B 1 130 ? 10.609 14.461 -9.078 1 98.75 130 LEU B O 1
ATOM 2262 N N . GLU B 1 131 ? 9.172 12.75 -9.344 1 98.5 131 GLU B N 1
ATOM 2263 C CA . GLU B 1 131 ? 9.852 12.242 -10.531 1 98.5 131 GLU B CA 1
ATOM 2264 C C . GLU B 1 131 ? 9.25 12.828 -11.805 1 98.5 131 GLU B C 1
ATOM 2266 O O . GLU B 1 131 ? 9.953 12.992 -12.805 1 98.5 131 GLU B O 1
ATOM 2271 N N . SER B 1 132 ? 7.973 13.117 -11.781 1 97.38 132 SER B N 1
ATOM 2272 C CA . SER B 1 132 ? 7.316 13.523 -13.023 1 97.38 132 SER B CA 1
ATOM 2273 C C . SER B 1 132 ? 6.688 14.906 -12.883 1 97.38 132 SER B C 1
ATOM 2275 O O . SER B 1 132 ? 6.234 15.492 -13.867 1 97.38 132 SER B O 1
ATOM 2277 N N . GLY B 1 133 ? 6.562 15.438 -11.664 1 97.19 133 GLY B N 1
ATOM 2278 C CA . GLY B 1 133 ? 6.004 16.766 -11.43 1 97.19 133 GLY B CA 1
ATOM 2279 C C . GLY B 1 133 ? 4.523 16.734 -11.109 1 97.19 133 GLY B C 1
ATOM 2280 O O . GLY B 1 133 ? 3.936 17.766 -10.781 1 97.19 133 GLY B O 1
ATOM 2281 N N . GLN B 1 134 ? 3.957 15.586 -11.203 1 97.31 134 GLN B N 1
ATOM 2282 C CA . GLN B 1 134 ? 2.525 15.492 -10.938 1 97.31 134 GLN B CA 1
ATOM 2283 C C . GLN B 1 134 ? 2.215 14.328 -10.008 1 97.31 134 GLN B C 1
ATOM 2285 O O . GLN B 1 134 ? 2.408 13.164 -10.367 1 97.31 134 GLN B O 1
ATOM 2290 N N . GLY B 1 135 ? 1.742 14.641 -8.789 1 98.06 135 GLY B N 1
ATOM 2291 C CA . GLY B 1 135 ? 1.25 13.633 -7.871 1 98.06 135 GLY B CA 1
ATOM 2292 C C . GLY B 1 135 ? -0.245 13.398 -7.984 1 98.06 135 GLY B C 1
ATOM 2293 O O . GLY B 1 135 ? -0.868 13.797 -8.969 1 98.06 135 GLY B O 1
ATOM 2294 N N . MET B 1 136 ? -0.797 12.625 -7.098 1 98.25 136 MET B N 1
ATOM 2295 C CA . MET B 1 136 ? -2.227 12.336 -7.023 1 98.25 136 MET B CA 1
ATOM 2296 C C . MET B 1 136 ? -2.768 12.602 -5.625 1 98.25 136 MET B C 1
ATOM 2298 O O . MET B 1 136 ? -3.174 11.672 -4.922 1 98.25 136 MET B O 1
ATOM 2302 N N . PRO B 1 137 ? -2.805 13.852 -5.246 1 98.56 137 PRO B N 1
ATOM 2303 C CA . PRO B 1 137 ? -3.324 14.172 -3.912 1 98.56 137 PRO B CA 1
ATOM 2304 C C . PRO B 1 137 ? -4.836 13.984 -3.809 1 98.56 137 PRO B C 1
ATOM 2306 O O . PRO B 1 137 ? -5.512 13.805 -4.824 1 98.56 137 PRO B O 1
ATOM 2309 N N . PHE B 1 138 ? -5.312 13.945 -2.625 1 98.12 138 PHE B N 1
ATOM 2310 C CA . PHE B 1 138 ? -6.754 13.984 -2.389 1 98.12 138 PHE B CA 1
ATOM 2311 C C . PHE B 1 138 ? -7.379 15.203 -3.047 1 98.12 138 PHE B C 1
ATOM 2313 O O . PHE B 1 138 ? -6.836 16.312 -2.967 1 98.12 138 PHE B O 1
ATOM 2320 N N . PRO B 1 139 ? -8.43 15.141 -3.688 1 97.69 139 PRO B N 1
ATOM 2321 C CA . PRO B 1 139 ? -9.359 14.016 -3.844 1 97.69 139 PRO B CA 1
ATOM 2322 C C . PRO B 1 139 ? -9.125 13.242 -5.141 1 97.69 139 PRO B C 1
ATOM 2324 O O . PRO B 1 139 ? -9.93 12.375 -5.496 1 97.69 139 PRO B O 1
ATOM 2327 N N . ASN B 1 140 ? -8.07 13.531 -5.844 1 96.94 140 ASN B N 1
ATOM 2328 C CA . ASN B 1 140 ? -7.773 12.836 -7.098 1 96.94 140 ASN B CA 1
ATOM 2329 C C . ASN B 1 140 ? -6.852 11.641 -6.875 1 96.94 140 ASN B C 1
ATOM 2331 O O . ASN B 1 140 ? -6.207 11.172 -7.812 1 96.94 140 ASN B O 1
ATOM 2335 N N . ASP B 1 141 ? -6.75 11.188 -5.637 1 96.81 141 ASP B N 1
ATOM 2336 C CA . ASP B 1 141 ? -5.895 10.078 -5.246 1 96.81 141 ASP B CA 1
ATOM 2337 C C . ASP B 1 141 ? -6.445 8.75 -5.762 1 96.81 141 ASP B C 1
ATOM 2339 O O . ASP B 1 141 ? -7.594 8.68 -6.211 1 96.81 141 ASP B O 1
ATOM 2343 N N . ILE B 1 142 ? -5.641 7.727 -5.715 1 96 142 ILE B N 1
ATOM 2344 C CA . ILE B 1 142 ? -6.082 6.359 -5.988 1 96 142 ILE B CA 1
ATOM 2345 C C . ILE B 1 142 ? -7.062 5.91 -4.906 1 96 142 ILE B C 1
ATOM 2347 O O . ILE B 1 142 ? -6.719 5.879 -3.723 1 96 142 ILE B O 1
ATOM 2351 N N . LYS B 1 143 ? -8.258 5.59 -5.312 1 96.94 143 LYS B N 1
ATOM 2352 C CA . LYS B 1 143 ? -9.273 5.137 -4.363 1 96.94 143 LYS B CA 1
ATOM 2353 C C . LYS B 1 143 ? -9.125 3.646 -4.07 1 96.94 143 LYS B C 1
ATOM 2355 O O . LYS B 1 143 ? -9.094 2.828 -4.988 1 96.94 143 LYS B O 1
ATOM 2360 N N . ILE B 1 144 ? -9.094 3.275 -2.775 1 98.19 144 ILE B N 1
ATOM 2361 C CA . ILE B 1 144 ? -8.914 1.872 -2.424 1 98.19 144 ILE B CA 1
ATOM 2362 C C . ILE B 1 144 ? -10.25 1.271 -1.989 1 98.19 144 ILE B C 1
ATOM 2364 O O . ILE B 1 144 ? -10.336 0.068 -1.726 1 98.19 144 ILE B O 1
ATOM 2368 N N . GLN B 1 145 ? -11.281 2.082 -1.878 1 96.69 145 GLN B N 1
ATOM 2369 C CA . GLN B 1 145 ? -12.633 1.644 -1.55 1 96.69 145 GLN B CA 1
ATOM 2370 C C . GLN B 1 145 ? -13.664 2.697 -1.944 1 96.69 145 GLN B C 1
ATOM 2372 O O . GLN B 1 145 ? -13.305 3.756 -2.469 1 96.69 145 GLN B O 1
ATOM 2377 N N . HIS B 1 146 ? -14.945 2.32 -1.816 1 95.31 146 HIS B N 1
ATOM 2378 C CA . HIS B 1 146 ? -16.031 3.213 -2.213 1 95.31 146 HIS B CA 1
ATOM 2379 C C . HIS B 1 146 ? -16.797 3.715 -0.999 1 95.31 146 HIS B C 1
ATOM 2381 O O . HIS B 1 146 ? -16.859 3.035 0.028 1 95.31 146 HIS B O 1
#

Organism: NCBI:txid2527985

Foldseek 3Di:
DDKAKDKDWAQFDLQLLLCLVQPQVNVCQQAAVGWDWDRDAQIWIWGDAPPFWIWIWGFHDRDGSAKTKIFTPDGDDLCHGKIWMWGWDDDDGTIMIMIMIDGDPPRDPVSVVCCNPQVVQSVVQSRCCRHPVGGQYPPSTDDPDD/DDKAKDKDWAQFDLQLLLCLVQPQVNVCQQAAVGWDWDRDAQIWIWGDAPPFWIWIWGFHDRDGSAKTKIFTPDGDDLCHGKIWMWGWDDDDGTIMIMIMIDGDPPRDPVSVVCCNPQVVQSVVQSRCCRHPVGGQYPPSTDDPDD